Protein AF-A0A2D4F7I7-F1 (afdb_monomer)

pLDDT: mean 82.19, std 20.57, range [32.69, 98.62]

Sequence (307 aa):
LECVASWLQRTPAVYCLKLARALVDDYCSLGPGSVQTLQHIFSTSPRFCCQFITAVAMLYDLSSDDLIPSPDLLEMVVSWIFEDPRLILITFLNTPIVTSPPIGFLELTPLCGLICWCVKAPLAYKRRKPPPSNGALGGKMDLLDSFDRDCQLLYSKLHLSILQVLMLLQGHLTEKNLYGRLGLVTGEQMASLVEDVRLLSDKLNPLHAAKEIELALDRLAQIMQVAMASGVLLWTRENLRTVCSGLPHNNLLQLVISGPVQPSAHAALPPGFYPPIHTPPLGYPAHAAHPVQAFMPGIAFPYRPIR

Structure (mmCIF, N/CA/C/O backbone):
data_AF-A0A2D4F7I7-F1
#
_entry.id   AF-A0A2D4F7I7-F1
#
loop_
_atom_site.group_PDB
_atom_site.id
_atom_site.type_symbol
_atom_site.label_atom_id
_atom_site.label_alt_id
_atom_site.label_comp_id
_atom_site.label_asym_id
_atom_site.label_entity_id
_atom_site.label_seq_id
_atom_site.pdbx_PDB_ins_code
_atom_site.Cartn_x
_atom_site.Cartn_y
_atom_site.Cartn_z
_atom_site.occupancy
_atom_site.B_iso_or_equiv
_atom_site.auth_seq_id
_atom_site.auth_comp_id
_atom_site.auth_asym_id
_atom_site.auth_atom_id
_atom_site.pdbx_PDB_model_num
ATOM 1 N N . LEU A 1 1 ? 19.555 -3.728 -14.911 1.00 87.12 1 LEU A N 1
ATOM 2 C CA . LEU A 1 1 ? 18.425 -3.381 -14.017 1.00 87.12 1 LEU A CA 1
ATOM 3 C C . LEU A 1 1 ? 17.183 -2.948 -14.793 1.00 87.12 1 LEU A C 1
ATOM 5 O O . LEU A 1 1 ? 16.140 -3.538 -14.567 1.00 87.12 1 LEU A O 1
ATOM 9 N N . GLU A 1 2 ? 17.283 -2.053 -15.784 1.00 87.44 2 GLU A N 1
ATOM 10 C CA . GLU A 1 2 ? 16.130 -1.689 -16.640 1.00 87.44 2 GLU A CA 1
ATOM 11 C C . GLU A 1 2 ? 15.460 -2.894 -17.334 1.00 87.44 2 GLU A C 1
ATOM 13 O O . GLU A 1 2 ? 14.237 -3.013 -17.324 1.00 87.44 2 GLU A O 1
ATOM 18 N N . CYS A 1 3 ? 16.241 -3.853 -17.855 1.00 90.75 3 CYS A N 1
ATOM 19 C CA . CYS A 1 3 ? 15.682 -5.091 -18.419 1.00 90.75 3 CYS A CA 1
ATOM 20 C C . CYS A 1 3 ? 14.913 -5.917 -17.376 1.00 90.75 3 CYS A C 1
ATOM 22 O O . CYS A 1 3 ? 13.897 -6.520 -17.703 1.00 90.75 3 CYS A O 1
ATOM 24 N N . VAL A 1 4 ? 15.371 -5.919 -16.119 1.00 92.56 4 VAL A N 1
ATOM 25 C CA . VAL A 1 4 ? 14.698 -6.615 -15.011 1.00 92.56 4 VAL A CA 1
ATOM 26 C C . VAL A 1 4 ? 13.403 -5.893 -14.647 1.00 92.56 4 VAL A C 1
ATOM 28 O O . VAL A 1 4 ? 12.389 -6.547 -14.450 1.00 92.56 4 VAL A O 1
ATOM 31 N N . ALA A 1 5 ? 13.396 -4.557 -14.633 1.00 91.38 5 ALA A N 1
ATOM 32 C CA . ALA A 1 5 ? 12.179 -3.776 -14.420 1.00 91.38 5 ALA A CA 1
ATOM 33 C C . ALA A 1 5 ? 11.116 -4.075 -15.494 1.00 91.38 5 ALA A C 1
ATOM 35 O O . ALA A 1 5 ? 9.954 -4.310 -15.168 1.00 91.38 5 ALA A O 1
ATOM 36 N N . SER A 1 6 ? 11.517 -4.138 -16.768 1.00 89.75 6 SER A N 1
ATOM 37 C CA . SER A 1 6 ? 10.610 -4.518 -17.859 1.00 89.75 6 SER A CA 1
ATOM 38 C C . SER A 1 6 ? 10.156 -5.979 -17.758 1.00 89.75 6 SER A C 1
ATOM 40 O O . SER A 1 6 ? 8.989 -6.282 -18.010 1.00 89.75 6 SER A O 1
ATOM 42 N N . TRP A 1 7 ? 11.050 -6.882 -17.344 1.00 93.75 7 TRP A N 1
ATOM 43 C CA . TRP A 1 7 ? 10.708 -8.279 -17.087 1.0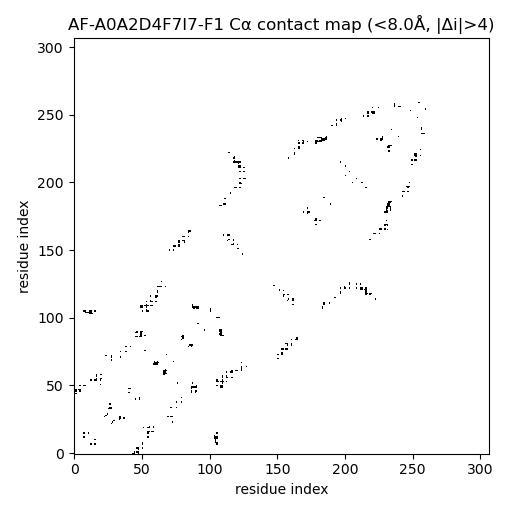0 93.75 7 TRP A CA 1
ATOM 44 C C . TRP A 1 7 ? 9.667 -8.406 -15.968 1.00 93.75 7 TRP A C 1
ATOM 46 O O . TRP A 1 7 ? 8.671 -9.093 -16.169 1.00 93.75 7 TRP A O 1
ATOM 56 N N . LEU A 1 8 ? 9.827 -7.688 -14.850 1.00 93.38 8 LEU A N 1
ATOM 57 C CA . LEU A 1 8 ? 8.881 -7.680 -13.724 1.00 93.38 8 LEU A CA 1
ATOM 58 C C . LEU A 1 8 ? 7.469 -7.244 -14.147 1.00 93.38 8 LEU A C 1
ATOM 60 O O . LEU A 1 8 ? 6.492 -7.866 -13.745 1.00 93.38 8 LEU A O 1
ATOM 64 N N . GLN A 1 9 ? 7.358 -6.233 -15.013 1.00 89.69 9 GLN A N 1
ATOM 65 C CA . GLN A 1 9 ? 6.066 -5.750 -15.526 1.00 89.69 9 GLN A CA 1
ATOM 66 C C . GLN A 1 9 ? 5.363 -6.750 -16.452 1.00 89.69 9 GLN A C 1
ATOM 68 O O . GLN A 1 9 ? 4.144 -6.721 -16.600 1.00 89.69 9 GLN A O 1
ATOM 73 N N . ARG A 1 10 ? 6.132 -7.612 -17.123 1.00 90.50 10 ARG A N 1
ATOM 74 C CA . ARG A 1 10 ? 5.639 -8.557 -18.137 1.00 90.50 10 ARG A CA 1
ATOM 75 C C . ARG A 1 10 ? 5.609 -9.998 -17.641 1.00 90.50 10 ARG A C 1
ATOM 77 O O . ARG A 1 10 ? 5.363 -10.904 -18.436 1.00 90.50 10 ARG A O 1
ATOM 84 N N . THR A 1 11 ? 5.857 -10.212 -16.354 1.00 93.81 11 THR A N 1
ATOM 85 C CA . THR A 1 11 ? 5.916 -11.535 -15.739 1.00 93.81 11 THR A CA 1
ATOM 86 C C . THR A 1 11 ? 4.798 -11.670 -14.706 1.00 93.81 11 THR A C 1
ATOM 88 O O . THR A 1 11 ? 4.537 -10.715 -13.972 1.00 93.81 11 THR A O 1
ATOM 91 N N . PRO A 1 12 ? 4.139 -12.840 -14.611 1.00 95.50 12 PRO A N 1
ATOM 92 C CA . PRO A 1 12 ? 3.165 -13.094 -13.559 1.00 95.50 12 PRO A CA 1
ATOM 93 C C . PRO A 1 12 ? 3.748 -12.830 -12.167 1.00 95.50 12 PRO A C 1
ATOM 95 O O . PRO A 1 12 ? 4.871 -13.247 -11.860 1.00 95.50 12 PRO A O 1
ATOM 98 N N . ALA A 1 13 ? 2.950 -12.195 -11.310 1.00 95.19 13 ALA A N 1
ATOM 99 C CA . ALA A 1 13 ? 3.342 -11.717 -9.991 1.00 95.19 13 ALA A CA 1
ATOM 100 C C . ALA A 1 13 ? 4.006 -12.814 -9.152 1.00 95.19 13 ALA A C 1
ATOM 102 O O . ALA A 1 13 ? 5.000 -12.549 -8.492 1.00 95.19 13 ALA A O 1
ATOM 103 N N . VAL A 1 14 ? 3.554 -14.070 -9.246 1.00 95.94 14 VAL A N 1
ATOM 104 C CA . VAL A 1 14 ? 4.143 -15.205 -8.511 1.00 95.94 14 VAL A CA 1
ATOM 105 C C . VAL A 1 14 ? 5.664 -15.335 -8.684 1.00 95.94 14 VAL A C 1
ATOM 107 O O . VAL A 1 14 ? 6.359 -15.680 -7.729 1.00 95.94 14 VAL A O 1
ATOM 110 N N . TYR A 1 15 ? 6.212 -15.044 -9.867 1.00 97.00 15 TYR A N 1
ATOM 111 C CA . TYR A 1 15 ? 7.660 -15.087 -10.093 1.00 97.00 15 TYR A CA 1
ATOM 112 C C . TYR A 1 15 ? 8.346 -13.815 -9.595 1.00 97.00 15 TYR A C 1
ATOM 114 O O . TYR A 1 15 ? 9.436 -13.890 -9.030 1.00 97.00 15 TYR A O 1
ATOM 122 N N . CYS A 1 16 ? 7.686 -12.666 -9.739 1.00 97.19 16 CYS A N 1
ATOM 123 C CA . CYS A 1 16 ? 8.155 -11.393 -9.202 1.00 97.19 16 CYS A CA 1
ATOM 124 C C . CYS A 1 16 ? 8.284 -11.443 -7.674 1.00 97.19 16 CYS A C 1
ATOM 126 O O . CYS A 1 16 ? 9.293 -11.006 -7.130 1.00 97.19 16 CYS A O 1
ATOM 128 N N . LEU A 1 17 ? 7.308 -12.049 -6.990 1.00 97.19 17 LEU A N 1
ATOM 129 C CA . LEU A 1 17 ? 7.309 -12.246 -5.541 1.00 97.19 17 LEU A CA 1
ATOM 130 C C . LEU A 1 17 ? 8.432 -13.187 -5.087 1.00 97.19 17 LEU A C 1
ATOM 132 O O . LEU A 1 17 ? 9.052 -12.936 -4.059 1.00 97.19 17 LEU A O 1
ATOM 136 N N . LYS A 1 18 ? 8.738 -14.240 -5.859 1.00 97.00 18 LYS A N 1
ATOM 137 C CA . LYS A 1 18 ? 9.880 -15.129 -5.573 1.00 97.00 18 LYS A CA 1
ATOM 138 C C . LYS A 1 18 ? 11.212 -14.391 -5.671 1.00 97.00 18 LYS A C 1
ATOM 140 O O . LYS A 1 18 ? 12.049 -14.550 -4.790 1.00 97.00 18 LYS A O 1
ATOM 145 N N . LEU A 1 19 ? 11.392 -13.577 -6.714 1.00 96.12 19 LEU A N 1
ATOM 146 C CA . LEU A 1 19 ? 12.587 -12.743 -6.861 1.00 96.12 19 LEU A CA 1
ATOM 147 C C . LEU A 1 19 ? 12.683 -11.712 -5.731 1.00 96.12 19 LEU A C 1
ATOM 149 O O . LEU A 1 19 ? 13.740 -11.567 -5.129 1.00 96.12 19 LEU A O 1
ATOM 153 N N . ALA A 1 20 ? 11.582 -11.022 -5.424 1.00 96.38 20 ALA A N 1
ATOM 154 C CA . ALA A 1 20 ? 11.546 -10.038 -4.350 1.00 96.38 20 ALA A CA 1
ATOM 155 C C . ALA A 1 20 ? 11.892 -10.669 -2.996 1.00 96.38 20 ALA A C 1
ATOM 157 O O . ALA A 1 20 ? 12.725 -10.124 -2.281 1.00 96.38 20 ALA A O 1
ATOM 158 N N . ARG A 1 21 ? 11.328 -11.845 -2.686 1.00 95.81 21 ARG A N 1
ATOM 159 C CA . ARG A 1 21 ? 11.657 -12.600 -1.472 1.00 95.81 21 ARG A CA 1
ATOM 160 C C . ARG A 1 21 ? 13.143 -12.940 -1.403 1.00 95.81 21 ARG A C 1
ATOM 162 O O . ARG A 1 21 ? 13.765 -12.611 -0.409 1.00 95.81 21 ARG A O 1
ATOM 169 N N . ALA A 1 22 ? 13.713 -13.507 -2.468 1.00 94.69 22 ALA A N 1
ATOM 170 C CA . ALA A 1 22 ? 15.137 -13.843 -2.500 1.00 94.69 22 ALA A CA 1
ATOM 171 C C . ALA A 1 22 ? 16.028 -12.613 -2.252 1.00 94.69 22 ALA A C 1
ATOM 173 O O . ALA A 1 22 ? 16.961 -12.680 -1.465 1.00 94.69 22 ALA A O 1
ATOM 174 N N . LEU A 1 23 ? 15.701 -11.463 -2.852 1.00 93.44 23 LEU A N 1
ATOM 175 C CA . LEU A 1 23 ? 16.443 -10.221 -2.618 1.00 93.44 23 LEU A CA 1
ATOM 176 C C . LEU A 1 23 ? 16.295 -9.703 -1.180 1.00 93.44 23 LEU A C 1
ATOM 178 O O . LEU A 1 23 ? 17.259 -9.201 -0.614 1.00 93.44 23 LEU A O 1
ATOM 182 N N . VAL A 1 24 ? 15.107 -9.801 -0.581 1.00 93.56 24 VAL A N 1
ATOM 183 C CA . VAL A 1 24 ? 14.902 -9.397 0.820 1.00 93.56 24 VAL A CA 1
ATOM 184 C C . VAL A 1 24 ? 15.636 -10.342 1.773 1.00 93.56 24 VAL A C 1
ATOM 186 O O . VAL A 1 24 ? 16.267 -9.883 2.724 1.00 93.56 24 VAL A O 1
ATOM 189 N N . ASP A 1 25 ? 15.613 -11.644 1.509 1.00 91.00 25 ASP A N 1
ATOM 190 C CA . ASP A 1 25 ? 16.361 -12.625 2.293 1.00 91.00 25 ASP A CA 1
ATOM 191 C C . ASP A 1 25 ? 17.871 -12.328 2.195 1.00 91.00 25 ASP A C 1
ATOM 193 O O . ASP A 1 25 ? 18.540 -12.166 3.218 1.00 91.00 25 ASP A O 1
ATOM 197 N N . ASP A 1 26 ? 18.386 -12.121 0.980 1.00 88.88 26 ASP A N 1
ATOM 198 C CA . ASP A 1 26 ? 19.818 -11.931 0.730 1.00 88.88 26 ASP A CA 1
ATOM 199 C C . ASP A 1 26 ? 20.371 -10.583 1.214 1.00 88.88 26 ASP A C 1
ATOM 201 O O . ASP A 1 26 ? 21.532 -10.500 1.614 1.00 88.88 26 ASP A O 1
ATOM 205 N N . TYR A 1 27 ? 19.570 -9.516 1.167 1.00 88.06 27 TYR A N 1
ATOM 206 C CA . TYR A 1 27 ? 20.061 -8.156 1.417 1.00 88.06 27 TYR A CA 1
ATOM 207 C C . TYR A 1 27 ? 19.417 -7.447 2.602 1.00 88.06 27 TYR A C 1
ATOM 209 O O . TYR A 1 27 ? 19.957 -6.443 3.049 1.00 88.06 27 TYR A O 1
ATOM 217 N N . CYS A 1 28 ? 18.280 -7.918 3.108 1.00 84.62 28 CYS A N 1
ATOM 218 C CA . CYS A 1 28 ? 17.648 -7.358 4.305 1.00 84.62 28 CYS A CA 1
ATOM 219 C C . CYS A 1 28 ? 17.690 -8.324 5.494 1.00 84.62 28 CYS A C 1
ATOM 221 O O . CYS A 1 28 ? 17.364 -7.905 6.599 1.00 84.62 28 CYS A O 1
ATOM 223 N N . SER A 1 29 ? 18.067 -9.594 5.290 1.00 78.44 29 SER A N 1
ATOM 224 C CA . SER A 1 29 ? 18.120 -10.598 6.365 1.00 78.44 29 SER A CA 1
ATOM 225 C C . SER A 1 29 ? 19.528 -11.162 6.606 1.00 78.44 29 SER A C 1
ATOM 227 O O . SER A 1 29 ? 19.841 -11.558 7.731 1.00 78.44 29 SER A O 1
ATOM 229 N N . LEU A 1 30 ? 20.408 -11.178 5.594 1.00 71.12 30 LEU A N 1
ATOM 230 C CA . LEU A 1 30 ? 21.797 -11.636 5.733 1.00 71.12 30 LEU A CA 1
ATOM 231 C C . LEU A 1 30 ? 22.751 -10.484 6.095 1.00 71.12 30 LEU A C 1
ATOM 233 O O . LEU A 1 30 ? 23.147 -9.709 5.231 1.00 71.12 30 LEU A O 1
ATOM 237 N N . GLY A 1 31 ? 23.187 -10.445 7.359 1.00 63.25 31 GLY A N 1
ATOM 238 C CA . GLY A 1 31 ? 24.369 -9.718 7.851 1.00 63.25 31 GLY A CA 1
ATOM 239 C C . GLY A 1 31 ? 24.344 -8.174 7.773 1.00 63.25 31 GLY A C 1
ATOM 240 O O . GLY A 1 31 ? 23.743 -7.586 6.879 1.00 63.25 31 GLY A O 1
ATOM 241 N N . PRO A 1 32 ? 25.032 -7.468 8.690 1.00 64.44 32 PRO A N 1
ATOM 242 C CA . PRO A 1 32 ? 25.089 -6.006 8.664 1.00 64.44 32 PRO A CA 1
ATOM 243 C C . PRO A 1 32 ? 25.812 -5.491 7.405 1.00 64.44 32 PRO A C 1
ATOM 245 O O . PRO A 1 32 ? 26.931 -5.906 7.110 1.00 64.44 32 PRO A O 1
ATOM 248 N N . GLY A 1 33 ? 25.181 -4.556 6.684 1.00 67.56 33 GLY A N 1
ATOM 249 C CA . GLY A 1 33 ? 25.759 -3.842 5.533 1.00 67.56 33 GLY A CA 1
ATOM 250 C C . GLY A 1 33 ? 25.280 -4.299 4.149 1.00 67.56 33 GLY A C 1
ATOM 251 O O . GLY A 1 33 ? 25.492 -3.584 3.173 1.00 67.56 33 GLY A O 1
ATOM 252 N N . SER A 1 34 ? 24.577 -5.428 4.037 1.00 77.44 34 SER A N 1
ATOM 253 C CA . SER A 1 34 ? 24.052 -5.920 2.752 1.00 77.44 34 SER A CA 1
ATOM 254 C C . SER A 1 34 ? 22.972 -4.996 2.164 1.00 77.44 34 SER A C 1
ATOM 256 O O . SER A 1 34 ? 22.997 -4.713 0.963 1.00 77.44 34 SER A O 1
ATOM 258 N N . VAL A 1 35 ? 22.128 -4.401 3.015 1.00 82.31 35 VAL A N 1
ATOM 259 C CA . VAL A 1 35 ? 21.078 -3.426 2.645 1.00 82.31 35 VAL A CA 1
ATOM 260 C C . VAL A 1 35 ? 21.633 -2.249 1.837 1.00 82.31 35 VAL A C 1
ATOM 262 O O . VAL A 1 35 ? 20.977 -1.768 0.914 1.00 82.31 35 VAL A O 1
ATOM 265 N N . GLN A 1 36 ? 22.864 -1.812 2.125 1.00 83.12 36 GLN A N 1
ATOM 266 C CA . GLN A 1 36 ? 23.512 -0.689 1.432 1.00 83.12 36 GLN A CA 1
ATOM 267 C C . GLN A 1 36 ? 23.641 -0.962 -0.072 1.00 83.12 36 GLN A C 1
ATOM 269 O O . GLN A 1 36 ? 23.466 -0.062 -0.893 1.00 83.12 36 GLN A O 1
ATOM 274 N N . THR A 1 37 ? 23.859 -2.226 -0.454 1.00 82.19 37 THR A N 1
ATOM 275 C CA . THR A 1 37 ? 23.916 -2.632 -1.865 1.00 82.19 37 THR A CA 1
ATOM 276 C C . THR A 1 37 ? 22.583 -2.387 -2.565 1.00 82.19 37 THR A C 1
ATOM 278 O O . THR A 1 37 ? 22.574 -1.844 -3.670 1.00 82.19 37 THR A O 1
ATOM 281 N N . LEU A 1 38 ? 21.457 -2.733 -1.925 1.00 80.75 38 LEU A N 1
ATOM 282 C CA . LEU A 1 38 ? 20.141 -2.416 -2.477 1.00 80.75 38 LEU A CA 1
ATOM 283 C C . LEU A 1 38 ? 19.903 -0.908 -2.490 1.00 80.75 38 LEU A C 1
ATOM 285 O O . LEU A 1 38 ? 19.427 -0.398 -3.499 1.00 80.75 38 LEU A O 1
ATOM 289 N N . GLN A 1 39 ? 20.275 -0.178 -1.435 1.00 82.25 39 GLN A N 1
ATOM 290 C CA . GLN A 1 39 ? 20.075 1.274 -1.361 1.00 82.25 39 GLN A CA 1
ATOM 291 C C . GLN A 1 39 ? 20.715 2.022 -2.541 1.00 82.25 39 GLN A C 1
ATOM 293 O O . GLN A 1 39 ? 20.093 2.930 -3.093 1.00 82.25 39 GLN A O 1
ATOM 298 N N . HIS A 1 40 ? 21.894 1.593 -3.004 1.00 84.25 40 HIS A N 1
ATOM 299 C CA . HIS A 1 40 ? 22.547 2.161 -4.191 1.00 84.25 40 HIS A CA 1
ATOM 300 C C . HIS A 1 40 ? 21.801 1.904 -5.514 1.00 84.25 40 HIS A C 1
ATOM 302 O O . HIS A 1 40 ? 22.053 2.588 -6.509 1.00 84.25 40 HIS A O 1
ATOM 308 N N . ILE A 1 41 ? 20.862 0.954 -5.561 1.00 85.12 41 ILE A N 1
ATOM 309 C CA . ILE A 1 41 ? 20.081 0.681 -6.774 1.00 85.12 41 ILE A CA 1
ATOM 310 C C . ILE A 1 41 ? 19.159 1.852 -7.115 1.00 85.12 41 ILE A C 1
ATOM 312 O O . ILE A 1 41 ? 18.931 2.100 -8.301 1.00 85.12 41 ILE A O 1
ATOM 316 N N . PHE A 1 42 ? 18.690 2.609 -6.120 1.00 83.81 42 PHE A N 1
ATOM 317 C CA . PHE A 1 42 ? 17.809 3.758 -6.335 1.00 83.81 42 PHE A CA 1
ATOM 318 C C . PHE A 1 42 ? 18.390 4.769 -7.332 1.00 83.81 42 PHE A C 1
ATOM 320 O O . PHE A 1 42 ? 17.703 5.160 -8.275 1.00 83.81 42 PHE A O 1
ATOM 327 N N . SER A 1 43 ? 19.677 5.106 -7.207 1.00 82.94 43 SER A N 1
ATOM 328 C CA . SER A 1 43 ? 20.354 6.022 -8.136 1.00 82.94 43 SER A CA 1
ATOM 329 C C . SER A 1 43 ? 20.648 5.399 -9.506 1.00 82.94 43 SER A C 1
ATOM 331 O O . SER A 1 43 ? 20.862 6.121 -10.478 1.00 82.94 43 SER A O 1
ATOM 333 N N . THR A 1 44 ? 20.641 4.067 -9.606 1.00 88.75 44 THR A N 1
ATOM 334 C CA . THR A 1 44 ? 20.990 3.335 -10.833 1.00 88.75 44 THR A CA 1
ATOM 335 C C . THR A 1 44 ? 19.763 2.995 -11.684 1.00 88.75 44 THR A C 1
ATOM 337 O O . THR A 1 44 ? 19.830 3.043 -12.911 1.00 88.75 44 THR A O 1
ATOM 340 N N . SER A 1 45 ? 18.642 2.608 -11.065 1.00 92.56 45 SER A N 1
ATOM 341 C CA . SER A 1 45 ? 17.415 2.213 -11.772 1.00 92.56 45 SER A CA 1
ATOM 342 C C . SER A 1 45 ? 16.155 2.456 -10.923 1.00 92.56 45 SER A C 1
ATOM 344 O O . SER A 1 45 ? 15.624 1.532 -10.296 1.00 92.56 45 SER A O 1
ATOM 346 N N . PRO A 1 46 ? 15.593 3.679 -10.965 1.00 93.38 46 PRO A N 1
ATOM 347 C CA . PRO A 1 46 ? 14.336 4.007 -10.289 1.00 93.38 46 PRO A CA 1
ATOM 348 C C . PRO A 1 46 ? 13.151 3.143 -10.750 1.00 93.38 46 PRO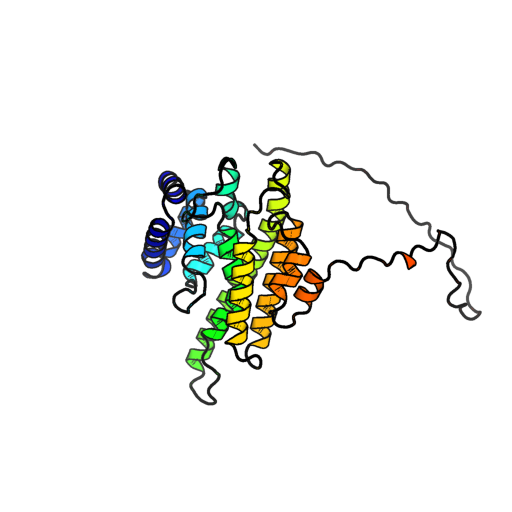 A C 1
ATOM 350 O O . PRO A 1 46 ? 12.255 2.827 -9.967 1.00 93.38 46 PRO A O 1
ATOM 353 N N . ARG A 1 47 ? 13.139 2.703 -12.019 1.00 93.38 47 ARG A N 1
ATOM 354 C CA . ARG A 1 47 ? 12.091 1.802 -12.530 1.00 93.38 47 ARG A CA 1
ATOM 355 C C . ARG A 1 47 ? 12.131 0.435 -11.860 1.00 93.38 47 ARG A C 1
ATOM 357 O O . ARG A 1 47 ? 11.073 -0.091 -11.518 1.00 93.38 47 ARG A O 1
ATOM 364 N N . PHE A 1 48 ? 13.325 -0.123 -11.650 1.00 94.94 48 PHE A N 1
ATOM 365 C CA . PHE A 1 48 ? 13.470 -1.363 -10.897 1.00 94.94 48 PHE A CA 1
ATOM 366 C C . PHE A 1 48 ? 12.999 -1.176 -9.455 1.00 94.94 48 PHE A C 1
ATOM 368 O O . PHE A 1 48 ? 12.188 -1.973 -8.999 1.00 94.94 48 PHE A O 1
ATOM 375 N N . CYS A 1 49 ? 13.416 -0.102 -8.776 1.00 95.75 49 CYS A N 1
ATOM 376 C CA . CYS A 1 49 ? 12.966 0.194 -7.413 1.00 95.75 49 CYS A CA 1
ATOM 377 C C . CYS A 1 49 ? 11.436 0.285 -7.320 1.00 95.75 49 CYS A C 1
ATOM 379 O O . CYS A 1 49 ? 10.847 -0.353 -6.458 1.00 95.75 49 CYS A O 1
ATOM 381 N N . CYS A 1 50 ? 10.766 0.980 -8.242 1.00 96.44 50 CYS A N 1
ATOM 382 C CA . CYS A 1 50 ? 9.300 1.038 -8.286 1.00 96.44 50 CYS A CA 1
ATOM 383 C C . CYS A 1 50 ? 8.649 -0.358 -8.379 1.00 96.44 50 CYS A C 1
ATOM 385 O O . CYS A 1 50 ? 7.727 -0.674 -7.623 1.00 96.44 50 CYS A O 1
ATOM 387 N N . GLN A 1 51 ? 9.151 -1.217 -9.272 1.00 95.88 51 GLN A N 1
ATOM 388 C CA . GLN A 1 51 ? 8.650 -2.587 -9.440 1.00 95.88 51 GLN A CA 1
ATOM 389 C C . GLN A 1 51 ? 8.969 -3.480 -8.240 1.00 95.88 51 GLN A C 1
ATOM 391 O O . GLN A 1 51 ? 8.126 -4.263 -7.807 1.00 95.88 51 GLN A O 1
ATOM 396 N N . PHE A 1 52 ? 10.160 -3.327 -7.668 1.00 96.88 52 PHE A N 1
ATOM 397 C CA . PHE A 1 52 ? 10.572 -4.034 -6.467 1.00 96.88 52 PHE A CA 1
ATOM 398 C C . PHE A 1 52 ? 9.683 -3.663 -5.279 1.00 96.88 52 PHE A C 1
ATOM 400 O O . PHE A 1 52 ? 9.139 -4.567 -4.654 1.00 96.88 52 PHE A O 1
ATOM 407 N N . ILE A 1 53 ? 9.441 -2.366 -5.030 1.00 97.94 53 ILE A N 1
ATOM 408 C CA . ILE A 1 53 ? 8.504 -1.898 -3.993 1.00 97.94 53 ILE A CA 1
ATOM 409 C C . ILE A 1 53 ? 7.109 -2.487 -4.236 1.00 97.94 53 ILE A C 1
ATOM 411 O O . ILE A 1 53 ? 6.462 -2.934 -3.296 1.00 97.94 53 ILE A O 1
ATOM 415 N N . THR A 1 54 ? 6.655 -2.543 -5.492 1.00 97.31 54 THR A N 1
ATOM 416 C CA . THR A 1 54 ? 5.344 -3.128 -5.833 1.00 97.31 54 THR A CA 1
ATOM 417 C C . THR A 1 54 ? 5.285 -4.606 -5.454 1.00 97.31 54 THR A C 1
ATOM 419 O O . THR A 1 54 ? 4.323 -5.044 -4.825 1.00 97.31 54 THR A O 1
ATOM 422 N N . ALA A 1 55 ? 6.336 -5.366 -5.767 1.00 97.75 55 ALA A N 1
ATOM 423 C CA . ALA A 1 55 ? 6.432 -6.773 -5.406 1.00 97.75 55 ALA A CA 1
ATOM 424 C C . ALA A 1 55 ? 6.542 -6.984 -3.885 1.00 97.75 55 ALA A C 1
ATOM 426 O O . ALA A 1 55 ? 5.828 -7.827 -3.350 1.00 97.75 55 ALA A O 1
ATOM 427 N N . VAL A 1 56 ? 7.376 -6.224 -3.163 1.00 97.62 56 VAL A N 1
ATOM 428 C CA . VAL A 1 56 ? 7.511 -6.403 -1.704 1.00 97.62 56 VAL A CA 1
ATOM 429 C C . VAL A 1 56 ? 6.267 -5.950 -0.943 1.00 97.62 56 VAL A C 1
ATOM 431 O O . VAL A 1 56 ? 5.879 -6.612 0.013 1.00 97.62 56 VAL A O 1
ATOM 434 N N . ALA A 1 57 ? 5.589 -4.889 -1.382 1.00 97.81 57 ALA A N 1
ATOM 435 C CA . ALA A 1 57 ? 4.356 -4.435 -0.746 1.00 97.81 57 ALA A CA 1
ATOM 436 C C . ALA A 1 57 ? 3.188 -5.410 -0.978 1.00 97.81 57 ALA A C 1
ATOM 438 O O . ALA A 1 57 ? 2.300 -5.511 -0.138 1.00 97.81 57 ALA A O 1
ATOM 439 N N . MET A 1 58 ? 3.212 -6.157 -2.088 1.00 96.31 58 MET A N 1
ATOM 440 C CA . MET A 1 58 ? 2.304 -7.282 -2.329 1.00 96.31 58 MET A CA 1
ATOM 441 C C . MET A 1 58 ? 2.701 -8.535 -1.529 1.00 96.31 58 MET A C 1
ATOM 443 O O . MET A 1 58 ? 1.832 -9.300 -1.125 1.00 96.31 58 MET A O 1
ATOM 447 N N . LEU A 1 59 ? 4.000 -8.762 -1.312 1.00 97.06 59 LEU A N 1
ATOM 448 C CA . LEU A 1 59 ? 4.519 -9.924 -0.588 1.00 97.06 59 LEU A CA 1
ATOM 449 C C . LEU A 1 59 ? 4.261 -9.850 0.921 1.00 97.06 59 LEU A C 1
ATOM 451 O O . LEU A 1 59 ? 3.885 -10.853 1.520 1.00 97.06 59 LEU A O 1
ATOM 455 N N . TYR A 1 60 ? 4.509 -8.688 1.525 1.00 97.06 60 TYR A N 1
ATOM 456 C CA . TYR A 1 60 ? 4.419 -8.458 2.967 1.00 97.06 60 TYR A CA 1
ATOM 457 C C . TYR A 1 60 ? 3.151 -7.667 3.286 1.00 97.06 60 TYR A C 1
ATOM 459 O O . TYR A 1 60 ? 3.195 -6.463 3.494 1.00 97.06 60 TYR A O 1
ATOM 467 N N . ASP A 1 61 ? 1.998 -8.323 3.280 1.00 95.38 61 ASP A N 1
ATOM 468 C CA . ASP A 1 61 ? 0.683 -7.678 3.408 1.00 95.38 61 ASP A CA 1
ATOM 469 C C . ASP A 1 61 ? 0.206 -7.487 4.863 1.00 95.38 61 ASP A C 1
ATOM 471 O O . ASP A 1 61 ? -0.929 -7.058 5.099 1.00 95.38 61 ASP A O 1
ATOM 475 N N . LEU A 1 62 ? 1.051 -7.822 5.847 1.00 96.00 62 LEU A N 1
ATOM 476 C CA . LEU A 1 62 ? 0.758 -7.799 7.283 1.00 96.00 62 LEU A CA 1
ATOM 477 C C . LEU A 1 62 ? -0.409 -8.715 7.719 1.00 96.00 62 LEU A C 1
ATOM 479 O O . LEU A 1 62 ? -0.937 -8.571 8.830 1.00 96.00 62 LEU A O 1
ATOM 483 N N . SER A 1 63 ? -0.834 -9.671 6.885 1.00 92.38 63 SER A N 1
ATOM 484 C CA . SER A 1 63 ? -1.919 -10.608 7.222 1.00 92.38 63 SER A CA 1
ATOM 485 C C . SER A 1 63 ? -1.538 -11.568 8.355 1.00 92.38 63 SER A C 1
ATOM 487 O O . SER A 1 63 ? -2.375 -11.845 9.218 1.00 92.38 63 SER A O 1
ATOM 489 N N . SER A 1 64 ? -0.270 -11.974 8.438 1.00 92.69 64 SER A N 1
ATOM 490 C CA . SER A 1 64 ? 0.327 -12.749 9.536 1.00 92.69 64 SER A CA 1
ATOM 491 C C . SER A 1 64 ? 1.631 -12.105 10.024 1.00 92.69 64 SER A C 1
ATOM 493 O O . SER A 1 64 ? 2.108 -11.136 9.436 1.00 92.69 64 SER A O 1
ATOM 495 N N . ASP A 1 65 ? 2.189 -12.604 11.128 1.00 90.38 65 ASP A N 1
ATOM 496 C CA . ASP A 1 65 ? 3.392 -12.020 11.735 1.00 90.38 65 ASP A CA 1
ATOM 497 C C . ASP A 1 65 ? 4.653 -12.249 10.883 1.00 90.38 65 ASP A C 1
ATOM 499 O O . ASP A 1 65 ? 5.529 -11.389 10.857 1.00 90.38 65 ASP A O 1
ATOM 503 N N . ASP A 1 66 ? 4.698 -13.340 10.109 1.00 91.44 66 ASP A N 1
ATOM 504 C CA . ASP A 1 66 ? 5.771 -13.636 9.144 1.00 91.44 66 ASP A CA 1
ATOM 505 C C . ASP A 1 66 ? 5.714 -12.742 7.892 1.00 91.44 66 ASP A C 1
ATOM 507 O O . ASP A 1 66 ? 6.664 -12.673 7.114 1.00 91.44 66 ASP A O 1
ATOM 511 N N . LEU A 1 67 ? 4.579 -12.070 7.679 1.00 95.12 67 LEU A N 1
ATOM 512 C CA . LEU A 1 67 ? 4.329 -11.180 6.545 1.00 95.12 67 LEU A CA 1
ATOM 513 C C . LEU A 1 67 ? 4.413 -9.700 6.941 1.00 95.12 67 LEU A C 1
ATOM 515 O O . LEU A 1 67 ? 4.000 -8.830 6.174 1.00 95.12 67 LEU A O 1
ATOM 519 N N . ILE A 1 68 ? 4.953 -9.402 8.125 1.00 94.38 68 ILE A N 1
ATOM 520 C CA . ILE A 1 68 ? 5.328 -8.042 8.518 1.00 94.38 68 ILE A CA 1
ATOM 521 C C . ILE A 1 68 ? 6.702 -7.726 7.894 1.00 94.38 68 ILE A C 1
ATOM 523 O O . ILE A 1 68 ? 7.634 -8.510 8.086 1.00 94.38 68 ILE A O 1
ATOM 527 N N . PRO A 1 69 ? 6.862 -6.600 7.167 1.00 94.31 69 PRO A N 1
ATOM 528 C CA . PRO A 1 69 ? 8.157 -6.198 6.618 1.00 94.31 69 PRO A CA 1
ATOM 529 C C . PRO A 1 69 ? 9.233 -6.112 7.707 1.00 94.31 69 PRO A C 1
ATOM 531 O O . PRO A 1 69 ? 8.973 -5.589 8.795 1.00 94.31 69 PRO A O 1
ATOM 534 N N . SER A 1 70 ? 10.450 -6.582 7.416 1.00 91.81 70 SER A N 1
ATOM 535 C CA . SER A 1 70 ? 11.574 -6.386 8.337 1.00 91.81 70 SER A CA 1
ATOM 536 C C . SER A 1 70 ? 11.890 -4.888 8.494 1.00 91.81 70 SER A C 1
ATOM 538 O O . SER A 1 70 ? 11.634 -4.112 7.567 1.00 91.81 70 SER A O 1
ATOM 540 N N . PRO A 1 71 ? 12.453 -4.454 9.638 1.00 91.00 71 PRO A N 1
ATOM 541 C CA . PRO A 1 71 ? 12.809 -3.050 9.849 1.00 91.00 71 PRO A CA 1
ATOM 542 C C . PRO A 1 71 ? 13.730 -2.493 8.758 1.00 91.00 71 PRO A C 1
ATOM 544 O O . PRO A 1 71 ? 13.469 -1.409 8.250 1.00 91.00 71 PRO A O 1
ATOM 547 N N . ASP A 1 72 ? 14.727 -3.271 8.326 1.00 91.44 72 ASP A N 1
ATOM 548 C CA . ASP A 1 72 ? 15.663 -2.886 7.264 1.00 91.44 72 ASP A CA 1
ATOM 549 C C . ASP A 1 72 ? 14.966 -2.680 5.909 1.00 91.44 72 ASP A C 1
ATOM 551 O O . ASP A 1 72 ? 15.239 -1.714 5.190 1.00 91.44 72 ASP A O 1
ATOM 555 N N . LEU A 1 73 ? 14.021 -3.566 5.562 1.00 94.62 73 LEU A N 1
ATOM 556 C CA . LEU A 1 73 ? 13.210 -3.424 4.353 1.00 94.62 73 LEU A CA 1
ATOM 557 C C . LEU A 1 73 ? 12.329 -2.173 4.435 1.00 94.62 73 LEU A C 1
ATOM 559 O O . LEU A 1 73 ? 12.251 -1.409 3.471 1.00 94.62 73 LEU A O 1
ATOM 563 N N . LEU A 1 74 ? 11.667 -1.963 5.576 1.00 96.00 74 LEU A N 1
ATOM 564 C CA . LEU A 1 74 ? 10.809 -0.804 5.794 1.00 96.00 74 LEU A CA 1
ATOM 565 C C . LEU A 1 74 ? 11.613 0.497 5.705 1.00 96.00 74 LEU A C 1
ATOM 567 O O . LEU A 1 74 ? 11.200 1.410 4.995 1.00 96.00 74 LEU A O 1
ATOM 571 N N . GLU A 1 75 ? 12.759 0.578 6.378 1.00 94.44 75 GLU A N 1
ATOM 572 C CA . GLU A 1 75 ? 13.626 1.756 6.360 1.00 94.44 75 GLU A CA 1
ATOM 573 C C . GLU A 1 75 ? 14.097 2.081 4.941 1.00 94.44 75 GLU A C 1
ATOM 575 O O . GLU A 1 75 ? 13.986 3.231 4.516 1.00 94.44 75 GLU A O 1
ATOM 580 N N . MET A 1 76 ? 14.539 1.076 4.179 1.00 94.25 76 MET A N 1
ATOM 581 C CA . MET A 1 76 ? 14.959 1.246 2.787 1.00 94.25 76 MET A CA 1
ATOM 582 C C . MET A 1 76 ? 13.818 1.735 1.883 1.00 94.25 76 MET A C 1
ATOM 584 O O . MET A 1 76 ? 13.999 2.656 1.089 1.00 94.25 76 MET A O 1
ATOM 588 N N . VAL A 1 77 ? 12.629 1.137 1.986 1.00 96.69 77 VAL A N 1
ATOM 589 C CA . VAL A 1 77 ? 11.475 1.566 1.180 1.00 96.69 77 VAL A CA 1
ATOM 590 C C . VAL A 1 77 ? 11.074 2.997 1.545 1.00 96.69 77 VAL A C 1
ATOM 592 O O . VAL A 1 77 ? 10.826 3.819 0.661 1.00 96.69 77 VAL A O 1
ATOM 595 N N . VAL A 1 78 ? 11.042 3.320 2.840 1.00 96.94 78 VAL A N 1
ATOM 596 C CA . VAL A 1 78 ? 10.692 4.658 3.326 1.00 96.94 78 VAL A CA 1
ATOM 597 C C . VAL A 1 78 ? 11.743 5.693 2.935 1.00 96.94 78 VAL A C 1
ATOM 599 O O . VAL A 1 78 ? 11.360 6.810 2.584 1.00 96.94 78 VAL A O 1
ATOM 602 N N . SER A 1 79 ? 13.038 5.363 2.960 1.00 94.69 79 SER A N 1
ATOM 603 C CA . SER A 1 79 ? 14.093 6.289 2.537 1.00 94.69 79 SER A CA 1
ATOM 604 C C . SER A 1 79 ? 13.967 6.625 1.053 1.00 94.69 79 SER A C 1
ATOM 606 O O . SER A 1 79 ? 13.884 7.806 0.721 1.00 94.69 79 SER A O 1
ATOM 608 N N . TRP A 1 80 ? 13.802 5.627 0.180 1.00 95.56 80 TRP A N 1
ATOM 609 C CA . TRP A 1 80 ? 13.624 5.850 -1.260 1.00 95.56 80 TRP A CA 1
ATOM 610 C C . TRP A 1 80 ? 12.394 6.699 -1.596 1.00 95.56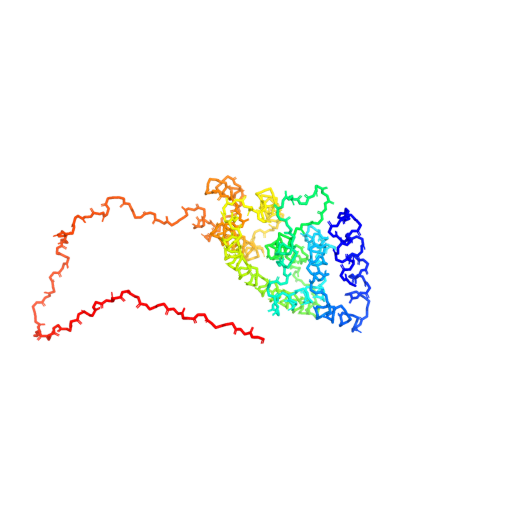 80 TRP A C 1
ATOM 612 O O . TRP A 1 80 ? 12.472 7.615 -2.413 1.00 95.56 80 TRP A O 1
ATOM 622 N N . ILE A 1 81 ? 11.248 6.403 -0.974 1.00 96.38 81 ILE A N 1
ATOM 623 C CA . ILE A 1 81 ? 10.001 7.143 -1.227 1.00 96.38 81 ILE A CA 1
ATOM 624 C C . ILE A 1 81 ? 10.105 8.574 -0.701 1.00 96.38 81 ILE A C 1
ATOM 626 O O . ILE A 1 81 ? 9.580 9.499 -1.316 1.00 96.38 81 ILE A O 1
ATOM 630 N N . PHE A 1 82 ? 10.756 8.763 0.444 1.00 93.44 82 PHE A N 1
ATOM 631 C CA . PHE A 1 82 ? 10.928 10.088 1.016 1.00 93.44 82 PHE A CA 1
ATOM 632 C C . PHE A 1 82 ? 11.911 10.948 0.213 1.00 93.44 82 PHE A C 1
ATOM 634 O O . PHE A 1 82 ? 11.702 12.154 0.113 1.00 93.44 82 PHE A O 1
ATOM 641 N N . GLU A 1 83 ? 12.955 10.344 -0.360 1.00 92.75 83 GLU A N 1
ATOM 642 C CA . GLU A 1 83 ? 13.913 11.027 -1.237 1.00 92.75 83 GLU A CA 1
ATOM 643 C C . GLU A 1 83 ? 13.276 11.487 -2.557 1.00 92.75 83 GLU A C 1
ATOM 645 O O . GLU A 1 83 ? 13.440 12.648 -2.936 1.00 92.75 83 GLU A O 1
ATOM 650 N N . ASP A 1 84 ? 12.518 10.623 -3.243 1.00 93.50 84 ASP A N 1
ATOM 651 C CA . ASP A 1 84 ? 11.710 11.022 -4.405 1.00 93.50 84 ASP A CA 1
ATOM 652 C C . ASP A 1 84 ? 10.330 10.340 -4.398 1.00 93.50 84 ASP A C 1
ATOM 654 O O . ASP A 1 84 ? 10.188 9.209 -4.876 1.00 93.50 84 ASP A O 1
ATOM 658 N N . PRO A 1 85 ? 9.265 11.040 -3.961 1.00 93.25 85 PRO A N 1
ATOM 659 C CA . PRO A 1 85 ? 7.907 10.496 -3.966 1.00 93.25 85 PRO A CA 1
ATOM 660 C C . PRO A 1 85 ? 7.405 10.083 -5.360 1.00 93.25 85 PRO A C 1
ATOM 662 O O . PRO A 1 85 ? 6.522 9.229 -5.480 1.00 93.25 85 PRO A O 1
ATOM 665 N N . ARG A 1 86 ? 7.971 10.632 -6.447 1.00 92.94 86 ARG A N 1
ATOM 666 C CA . ARG A 1 86 ? 7.607 10.244 -7.825 1.00 92.94 86 ARG A CA 1
ATOM 667 C C . ARG A 1 86 ? 8.118 8.859 -8.194 1.00 92.94 86 ARG A C 1
ATOM 669 O O . ARG A 1 86 ? 7.637 8.294 -9.179 1.00 92.94 86 ARG A O 1
ATOM 676 N N . LEU A 1 87 ? 9.040 8.290 -7.414 1.00 95.31 87 LEU A N 1
ATOM 677 C CA . LEU A 1 87 ? 9.547 6.935 -7.606 1.00 95.31 87 LEU A CA 1
ATOM 678 C C . LEU A 1 87 ? 8.405 5.930 -7.756 1.00 95.31 87 LEU A C 1
ATOM 680 O O . LEU A 1 87 ? 8.405 5.118 -8.681 1.00 95.31 87 LEU A O 1
ATOM 684 N N . ILE A 1 88 ? 7.393 6.015 -6.892 1.00 96.19 88 ILE A N 1
ATOM 685 C CA . ILE A 1 88 ? 6.274 5.069 -6.905 1.00 96.19 88 ILE A CA 1
ATOM 686 C C . ILE A 1 88 ? 5.293 5.301 -8.061 1.00 96.19 88 ILE A C 1
ATOM 688 O O . ILE A 1 88 ? 4.416 4.480 -8.305 1.00 96.19 88 ILE A O 1
ATOM 692 N N . LEU A 1 89 ? 5.471 6.382 -8.820 1.00 94.62 89 LEU A N 1
ATOM 693 C CA . LEU A 1 89 ? 4.665 6.712 -9.992 1.00 94.62 89 LEU A CA 1
ATOM 694 C C . LEU A 1 89 ? 5.392 6.428 -11.308 1.00 94.62 89 LEU A C 1
ATOM 696 O O . LEU A 1 89 ? 4.757 6.446 -12.361 1.00 94.62 89 LEU A O 1
ATOM 700 N N . ILE A 1 90 ? 6.704 6.166 -11.287 1.00 93.75 90 ILE A N 1
ATOM 701 C CA . ILE A 1 90 ? 7.519 6.134 -12.508 1.00 93.75 90 ILE A CA 1
ATOM 702 C C . ILE A 1 90 ? 7.013 5.106 -13.526 1.00 93.75 90 ILE A C 1
ATOM 704 O O . ILE A 1 90 ? 6.975 5.404 -14.718 1.00 93.75 90 ILE A O 1
ATOM 708 N N . THR A 1 91 ? 6.562 3.931 -13.079 1.00 91.44 91 THR A N 1
ATOM 709 C CA . THR A 1 91 ? 5.991 2.916 -13.975 1.00 91.44 91 THR A CA 1
ATOM 710 C C . THR A 1 91 ? 4.722 3.439 -14.641 1.00 91.44 91 THR A C 1
ATOM 712 O O . THR A 1 91 ? 4.648 3.459 -15.868 1.00 91.44 91 THR A O 1
ATOM 715 N N . PHE A 1 92 ? 3.757 3.925 -13.860 1.00 91.44 92 PHE A N 1
ATOM 716 C CA . PHE A 1 92 ? 2.523 4.520 -14.376 1.00 91.44 92 PHE A CA 1
ATOM 717 C C . PHE A 1 92 ? 2.784 5.694 -15.336 1.00 91.44 92 PHE A C 1
ATOM 719 O O . PHE A 1 92 ? 2.157 5.811 -16.390 1.00 91.44 92 PHE A O 1
ATOM 726 N N . LEU A 1 93 ? 3.737 6.566 -15.006 1.00 90.62 93 LEU A N 1
ATOM 727 C CA . LEU A 1 93 ? 4.046 7.733 -15.827 1.00 90.62 93 LEU A CA 1
ATOM 728 C C . LEU A 1 93 ? 4.646 7.350 -17.186 1.00 90.62 93 LEU A C 1
ATOM 730 O O . LEU A 1 93 ? 4.352 8.030 -18.170 1.00 90.62 93 LEU A O 1
ATOM 734 N N . ASN A 1 94 ? 5.411 6.257 -17.243 1.00 88.19 94 ASN A N 1
ATOM 735 C CA . ASN A 1 94 ? 6.122 5.795 -18.439 1.00 88.19 94 ASN A CA 1
ATOM 736 C C . ASN A 1 94 ? 5.394 4.690 -19.225 1.00 88.19 94 ASN A C 1
ATOM 738 O O . ASN A 1 94 ? 5.825 4.358 -20.327 1.00 88.19 94 ASN A O 1
ATOM 742 N N . THR A 1 95 ? 4.320 4.110 -18.687 1.00 83.69 95 THR A N 1
ATOM 743 C CA . THR A 1 95 ? 3.568 3.040 -19.358 1.00 83.69 95 THR A CA 1
ATOM 744 C C . THR A 1 95 ? 2.383 3.640 -20.118 1.00 83.69 95 THR A C 1
ATOM 746 O O . THR A 1 95 ? 1.650 4.455 -19.550 1.00 83.69 95 THR A O 1
ATOM 749 N N . PRO A 1 96 ? 2.162 3.283 -21.395 1.00 76.44 96 PRO A N 1
ATOM 750 C CA . PRO A 1 96 ? 0.991 3.741 -22.132 1.00 76.44 96 PRO A CA 1
ATOM 751 C C . PRO A 1 96 ? -0.283 3.143 -21.511 1.00 76.44 96 PRO A C 1
ATOM 753 O O . PRO A 1 96 ? -0.402 1.933 -21.351 1.00 76.44 96 PRO A O 1
ATOM 756 N N . ILE A 1 97 ? -1.250 3.999 -21.168 1.00 69.94 97 ILE A N 1
ATOM 757 C CA . ILE A 1 97 ? -2.443 3.686 -20.343 1.00 69.94 97 ILE A CA 1
ATOM 758 C C . ILE A 1 97 ? -3.538 2.977 -21.169 1.00 69.94 97 ILE A C 1
ATOM 760 O O . ILE A 1 97 ? -4.730 3.101 -20.926 1.00 69.94 97 ILE A O 1
ATOM 764 N N . VAL A 1 98 ? -3.138 2.239 -22.203 1.00 56.84 98 VAL A N 1
ATOM 765 C CA . VAL A 1 98 ? -4.067 1.593 -23.143 1.00 56.84 98 VAL A CA 1
ATOM 766 C C . VAL A 1 98 ? -4.605 0.275 -22.571 1.00 56.84 98 VAL A C 1
ATOM 768 O O . VAL A 1 98 ? -5.620 -0.226 -23.042 1.00 56.84 98 VAL A O 1
ATOM 771 N N . THR A 1 99 ? -3.971 -0.276 -21.531 1.00 55.97 99 THR A N 1
ATOM 772 C CA . THR A 1 99 ? -4.376 -1.539 -20.903 1.00 55.97 99 THR A CA 1
ATOM 773 C C . THR A 1 99 ? -4.015 -1.550 -19.418 1.00 55.97 99 THR A C 1
ATOM 775 O O . THR A 1 99 ? -2.846 -1.365 -19.076 1.00 55.97 99 THR A O 1
ATOM 778 N N . SER A 1 100 ? -4.987 -1.815 -18.540 1.00 66.19 100 SER A N 1
ATOM 779 C CA . SER A 1 100 ? -4.697 -2.263 -17.170 1.00 66.19 100 SER A CA 1
ATOM 780 C C . SER A 1 100 ? -3.816 -3.520 -17.214 1.00 66.19 100 SER A C 1
ATOM 782 O O . SER A 1 100 ? -3.930 -4.293 -18.174 1.00 66.19 100 SER A O 1
ATOM 784 N N . PRO A 1 101 ? -2.931 -3.742 -16.224 1.00 72.75 101 PRO A N 1
ATOM 785 C CA . PRO A 1 101 ? -2.144 -4.966 -16.178 1.00 72.75 101 PRO A CA 1
ATOM 786 C C . PRO A 1 101 ? -3.078 -6.191 -16.172 1.00 72.75 101 PRO A C 1
ATOM 788 O O . PRO A 1 101 ? -4.164 -6.129 -15.588 1.00 72.75 101 PRO A O 1
ATOM 791 N N . PRO A 1 102 ? -2.705 -7.300 -16.838 1.00 82.62 102 PRO A N 1
ATOM 792 C CA . PRO A 1 102 ? -3.508 -8.513 -16.796 1.00 82.62 102 PRO A CA 1
ATOM 793 C C . PRO A 1 102 ? -3.642 -9.036 -15.361 1.00 82.62 102 PRO A C 1
ATOM 795 O O . PRO A 1 102 ? -2.770 -8.820 -14.518 1.00 82.62 102 PRO A O 1
ATOM 798 N N . ILE A 1 103 ? -4.716 -9.779 -15.097 1.00 84.12 103 ILE A N 1
ATOM 799 C CA . ILE A 1 103 ? -4.936 -10.413 -13.794 1.00 84.12 103 ILE A CA 1
ATOM 800 C C . ILE A 1 103 ? -3.729 -11.293 -13.441 1.00 84.12 103 ILE A C 1
ATOM 802 O O . ILE A 1 103 ? -3.260 -12.085 -14.259 1.00 84.12 103 ILE A O 1
ATOM 806 N N . GLY A 1 104 ? -3.238 -11.154 -12.208 1.00 88.56 104 GLY A N 1
ATOM 807 C CA . GLY A 1 104 ? -2.098 -11.920 -11.703 1.00 88.56 104 GLY A CA 1
ATOM 808 C C . GLY A 1 104 ? -0.728 -11.341 -12.061 1.00 88.56 104 GLY A C 1
ATOM 809 O O . GLY A 1 104 ? 0.267 -12.045 -11.896 1.00 88.56 104 GLY A O 1
ATOM 810 N N . PHE A 1 105 ? -0.653 -10.095 -12.533 1.00 93.06 105 PHE A N 1
ATOM 811 C CA . PHE A 1 105 ? 0.590 -9.343 -12.747 1.00 93.06 105 PHE A CA 1
ATOM 812 C C . PHE A 1 105 ? 0.758 -8.260 -11.675 1.00 93.06 105 PHE A C 1
ATOM 814 O O . PHE A 1 105 ? -0.158 -7.997 -10.900 1.00 93.06 105 PHE A O 1
ATOM 821 N N . LEU A 1 106 ? 1.949 -7.659 -11.601 1.00 93.25 106 LEU A N 1
ATOM 822 C CA . LEU A 1 106 ? 2.189 -6.540 -10.692 1.00 93.25 106 LEU A CA 1
ATOM 823 C C . LEU A 1 106 ? 1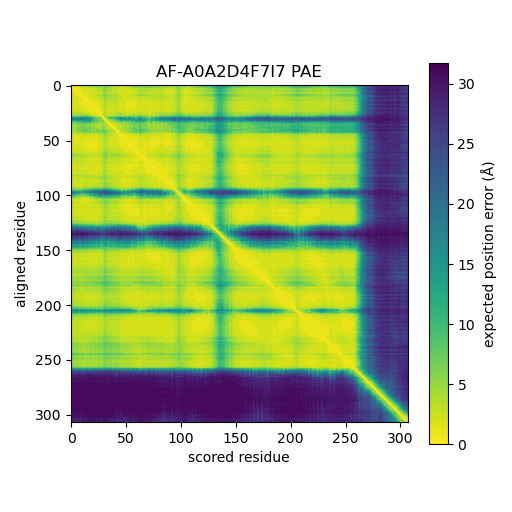.382 -5.306 -11.108 1.00 93.25 106 LEU A C 1
ATOM 825 O O . LEU A 1 106 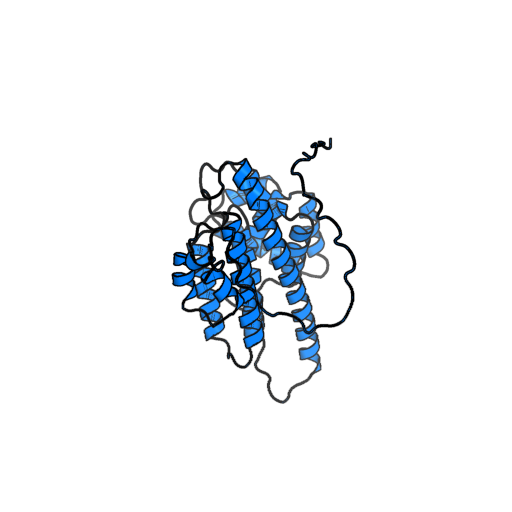? 1.214 -5.016 -12.294 1.00 93.25 106 LEU A O 1
ATOM 829 N N . GLU A 1 107 ? 0.944 -4.553 -10.106 1.00 91.50 107 GLU A N 1
ATOM 830 C CA . GLU A 1 107 ? 0.286 -3.266 -10.298 1.00 91.50 107 GLU A CA 1
ATOM 831 C C . GLU A 1 107 ? 1.229 -2.228 -10.927 1.00 91.50 107 GLU A C 1
ATOM 833 O O . GLU A 1 107 ? 2.456 -2.294 -10.817 1.00 91.50 107 GLU A O 1
ATOM 838 N N . LEU A 1 108 ? 0.655 -1.205 -11.566 1.00 90.38 108 LEU A N 1
ATOM 839 C CA . LEU A 1 108 ? 1.441 -0.116 -12.166 1.00 90.38 108 LEU A CA 1
ATOM 840 C C . LEU A 1 108 ? 2.122 0.782 -11.125 1.00 90.38 108 LEU A C 1
ATOM 842 O O . LEU A 1 108 ? 3.011 1.561 -11.474 1.00 90.38 108 LEU A O 1
ATOM 846 N N . THR A 1 109 ? 1.679 0.718 -9.871 1.00 94.50 109 THR A N 1
ATOM 847 C CA . THR A 1 109 ? 2.235 1.481 -8.753 1.00 94.50 109 THR A CA 1
ATOM 848 C C . THR A 1 109 ? 2.198 0.614 -7.490 1.00 94.50 109 THR A C 1
ATOM 850 O O . THR A 1 109 ? 1.249 -0.153 -7.320 1.00 94.50 109 THR A O 1
ATOM 853 N N . PRO A 1 110 ? 3.135 0.783 -6.545 1.00 96.81 110 PRO A N 1
ATOM 854 C CA . PRO A 1 110 ? 3.069 0.121 -5.245 1.00 96.81 110 PRO A CA 1
ATOM 855 C C . PRO A 1 110 ? 2.032 0.748 -4.299 1.00 96.81 110 PRO A C 1
ATOM 857 O O . PRO A 1 110 ? 1.919 0.324 -3.151 1.00 96.81 110 PRO A O 1
ATOM 860 N N . LEU A 1 111 ? 1.295 1.774 -4.743 1.00 96.56 111 LEU A N 1
ATOM 861 C CA . LEU A 1 111 ? 0.465 2.630 -3.898 1.00 96.56 111 LEU A CA 1
ATOM 862 C C . LEU A 1 111 ? -0.525 1.833 -3.044 1.00 96.56 111 LEU A C 1
ATOM 864 O O . LEU A 1 111 ? -0.620 2.075 -1.847 1.00 96.56 111 LEU A O 1
ATOM 868 N N . CYS A 1 112 ? -1.214 0.851 -3.631 1.00 95.56 112 CYS A N 1
ATOM 869 C CA . CYS A 1 112 ? -2.172 0.023 -2.901 1.00 95.56 112 CYS A CA 1
ATOM 870 C C . CYS A 1 112 ? -1.509 -0.784 -1.769 1.00 95.56 112 CYS A C 1
ATOM 872 O O . CYS A 1 112 ? -2.006 -0.797 -0.643 1.00 95.56 112 CYS A O 1
ATOM 874 N N . GLY A 1 113 ? -0.370 -1.428 -2.043 1.00 97.44 113 GLY A N 1
ATOM 875 C CA . GLY A 1 113 ? 0.361 -2.199 -1.034 1.00 97.44 113 GLY A CA 1
ATOM 876 C C . GLY A 1 113 ? 0.931 -1.310 0.076 1.00 97.44 113 GLY A C 1
ATOM 877 O O . GLY A 1 113 ? 0.854 -1.651 1.252 1.00 97.44 113 GLY A O 1
ATOM 878 N N . LEU A 1 114 ? 1.423 -0.118 -0.264 1.00 98.56 114 LEU A N 1
ATOM 879 C CA . LEU A 1 114 ? 1.938 0.830 0.729 1.00 98.56 114 LEU A CA 1
ATOM 880 C C . LEU A 1 114 ? 0.824 1.466 1.576 1.00 98.56 114 LEU A C 1
ATOM 882 O O . LEU A 1 114 ? 1.012 1.689 2.770 1.00 98.56 114 LEU A O 1
ATOM 886 N N . ILE A 1 115 ? -0.355 1.711 0.997 1.00 98.50 115 ILE A N 1
ATOM 887 C CA . ILE A 1 115 ? -1.558 2.093 1.753 1.00 98.50 115 ILE A CA 1
ATOM 888 C C . ILE A 1 115 ? -1.908 0.991 2.764 1.00 98.50 115 ILE A C 1
ATOM 890 O O . ILE A 1 115 ? -2.139 1.283 3.938 1.00 98.50 115 ILE A O 1
ATOM 894 N N . CYS A 1 116 ? -1.892 -0.270 2.322 1.00 98.06 116 CYS A N 1
ATOM 895 C CA . CYS A 1 116 ? -2.118 -1.436 3.173 1.00 98.06 116 CYS A CA 1
ATOM 896 C C . CYS A 1 116 ? -1.125 -1.470 4.351 1.00 98.06 116 CYS A C 1
ATOM 898 O O . CYS A 1 116 ? -1.545 -1.611 5.502 1.00 98.06 116 CYS A O 1
ATOM 900 N N . TRP A 1 117 ? 0.164 -1.212 4.096 1.00 98.31 117 TRP A N 1
ATOM 901 C CA . TRP A 1 117 ? 1.192 -1.075 5.135 1.00 98.31 117 TRP A CA 1
ATOM 902 C C . TRP A 1 117 ? 0.851 0.011 6.155 1.00 98.31 117 TRP A C 1
ATOM 904 O O . TRP A 1 117 ? 0.807 -0.261 7.355 1.00 98.31 117 TRP A O 1
ATOM 914 N N . CYS A 1 118 ? 0.568 1.233 5.698 1.00 98.25 118 CYS A N 1
ATOM 915 C CA . CYS A 1 118 ? 0.258 2.357 6.583 1.00 98.25 118 CYS A CA 1
ATOM 916 C C . CYS A 1 118 ? -0.951 2.077 7.480 1.00 98.25 118 CYS A C 1
ATOM 918 O O . CYS A 1 118 ? -0.909 2.384 8.674 1.00 98.25 118 CYS A O 1
ATOM 920 N N . VAL A 1 119 ? -2.014 1.499 6.920 1.00 98.50 119 VAL A N 1
ATOM 921 C CA . VAL A 1 119 ? -3.278 1.277 7.631 1.00 98.50 119 VAL A CA 1
ATOM 922 C C . VAL A 1 119 ? -3.200 0.078 8.580 1.00 98.50 119 VAL A C 1
ATOM 924 O O . VAL A 1 119 ? -3.634 0.188 9.724 1.00 98.50 119 VAL A O 1
ATOM 927 N N . LYS A 1 120 ? -2.630 -1.059 8.153 1.00 97.81 120 LYS A N 1
ATOM 928 C CA . LYS A 1 120 ? -2.611 -2.295 8.962 1.00 97.81 120 LYS A CA 1
ATOM 929 C C . LYS A 1 120 ? -1.502 -2.320 10.010 1.00 97.81 120 LYS A C 1
ATOM 931 O O . LYS A 1 120 ? -1.649 -3.033 11.003 1.00 97.81 120 LYS A O 1
ATOM 936 N N . ALA A 1 121 ? -0.416 -1.562 9.834 1.00 96.56 121 ALA A N 1
ATOM 937 C CA . ALA A 1 121 ? 0.745 -1.621 10.728 1.00 96.56 121 ALA A CA 1
ATOM 938 C C . ALA A 1 121 ? 0.417 -1.450 12.225 1.00 96.56 121 ALA A C 1
ATOM 940 O O . ALA A 1 121 ? 0.885 -2.280 13.008 1.00 96.56 121 ALA A O 1
ATOM 941 N N . PRO A 1 122 ? -0.404 -0.473 12.668 1.00 95.56 122 PRO A N 1
ATOM 942 C CA . PRO A 1 122 ? -0.758 -0.349 14.085 1.00 95.56 122 PRO A CA 1
ATOM 943 C C . PRO A 1 122 ? -1.395 -1.628 14.652 1.00 95.56 122 PRO A C 1
ATOM 945 O O . PRO A 1 122 ? -1.035 -2.077 15.739 1.00 95.56 122 PRO A O 1
ATOM 948 N N . LEU A 1 123 ? -2.288 -2.262 13.883 1.00 95.25 123 LEU A N 1
ATOM 949 C CA . LEU A 1 123 ? -3.003 -3.475 14.287 1.00 95.25 123 LEU A CA 1
ATOM 950 C C . LEU A 1 123 ? -2.096 -4.710 14.272 1.00 95.25 123 LEU A C 1
ATOM 952 O O . LEU A 1 123 ? -2.128 -5.514 15.202 1.00 95.25 123 LEU A O 1
ATOM 956 N N . ALA A 1 124 ? -1.267 -4.852 13.237 1.00 93.50 124 ALA A N 1
ATOM 957 C CA . ALA A 1 124 ? -0.362 -5.987 13.080 1.00 93.50 124 ALA A CA 1
ATOM 958 C C . ALA A 1 124 ? 0.705 -6.028 14.186 1.00 93.50 124 ALA A C 1
ATOM 960 O O . ALA A 1 124 ? 0.935 -7.076 14.788 1.00 93.50 124 ALA A O 1
ATOM 961 N N . TYR A 1 125 ? 1.298 -4.881 14.528 1.00 90.75 125 TYR A N 1
ATOM 962 C CA . TYR A 1 125 ? 2.259 -4.804 15.634 1.00 90.75 125 TYR A CA 1
ATOM 963 C C . TYR A 1 125 ? 1.588 -5.031 16.988 1.00 90.75 125 TYR A C 1
ATOM 965 O O . TYR A 1 125 ? 2.172 -5.669 17.864 1.00 90.75 125 TYR A O 1
ATOM 973 N N . LYS A 1 126 ? 0.339 -4.578 17.161 1.00 90.88 126 LYS A N 1
ATOM 974 C CA . LYS A 1 126 ? -0.409 -4.872 18.383 1.00 90.88 126 LYS A CA 1
ATOM 975 C C . LYS A 1 126 ? -0.711 -6.358 18.536 1.00 90.88 126 LYS A C 1
ATOM 977 O O . LYS A 1 126 ? -0.564 -6.882 19.634 1.00 90.88 126 LYS A O 1
ATOM 982 N N . ARG A 1 127 ? -1.082 -7.033 17.446 1.00 89.88 127 ARG A N 1
ATOM 983 C CA . ARG A 1 127 ? -1.304 -8.485 17.413 1.00 89.88 127 ARG A CA 1
ATOM 984 C C . ARG A 1 127 ? -0.046 -9.263 17.806 1.00 89.88 127 ARG A C 1
ATOM 986 O O . ARG A 1 127 ? -0.153 -10.242 18.535 1.00 89.88 127 ARG A O 1
ATOM 993 N N . ARG A 1 128 ? 1.127 -8.808 17.353 1.00 84.31 128 ARG A N 1
ATOM 994 C CA . ARG A 1 128 ? 2.424 -9.430 17.658 1.00 84.31 128 ARG A CA 1
ATOM 995 C C . ARG A 1 128 ? 2.812 -9.316 19.140 1.00 84.31 128 ARG A C 1
ATOM 997 O O . ARG A 1 128 ? 3.558 -10.158 19.640 1.00 84.31 128 ARG A O 1
ATOM 1004 N N . LYS A 1 129 ? 2.343 -8.284 19.857 1.00 79.38 129 LYS A N 1
ATOM 1005 C CA . LYS A 1 129 ? 2.666 -8.091 21.280 1.00 79.38 129 LYS A CA 1
ATOM 1006 C C . LYS A 1 129 ? 1.877 -9.076 22.158 1.00 79.38 129 LYS A C 1
ATOM 1008 O O . LYS A 1 129 ? 0.646 -9.068 22.114 1.00 79.38 129 LYS A O 1
ATOM 1013 N N . PRO A 1 130 ? 2.543 -9.879 23.011 1.00 66.38 130 PRO A N 1
ATOM 1014 C CA . PRO A 1 130 ? 1.840 -10.683 24.003 1.00 66.38 130 PRO A CA 1
ATOM 1015 C C . PRO A 1 130 ? 1.092 -9.772 24.995 1.00 66.38 130 PRO A C 1
ATOM 1017 O O . PRO A 1 130 ? 1.547 -8.654 25.267 1.00 66.38 130 PRO A O 1
ATOM 1020 N N . PRO A 1 131 ? -0.049 -10.218 25.554 1.00 62.91 131 PRO A N 1
ATOM 1021 C CA . PRO A 1 131 ? -0.754 -9.457 26.577 1.00 62.91 131 PRO A CA 1
ATOM 1022 C C . PRO A 1 131 ? 0.171 -9.212 27.779 1.00 62.91 131 PRO A C 1
ATOM 1024 O O . PRO A 1 131 ? 1.001 -10.072 28.089 1.00 62.91 131 PRO A O 1
ATOM 1027 N N . PRO A 1 132 ? 0.049 -8.063 28.469 1.00 59.50 132 PRO A N 1
ATOM 1028 C CA . PRO A 1 132 ? 0.893 -7.765 29.617 1.00 59.50 132 PRO A CA 1
ATOM 1029 C C . PRO A 1 132 ? 0.651 -8.807 30.717 1.00 59.50 132 PRO A C 1
ATOM 1031 O O . PRO A 1 132 ? -0.367 -8.791 31.404 1.00 59.50 132 PRO A O 1
ATOM 1034 N N . SER A 1 133 ? 1.587 -9.743 30.878 1.00 55.31 133 SER A N 1
ATOM 1035 C CA . SER A 1 133 ? 1.638 -10.632 32.035 1.00 55.31 133 SER A CA 1
ATOM 1036 C C . SER A 1 133 ? 2.180 -9.849 33.230 1.00 55.31 133 SER A C 1
ATOM 1038 O O . SER A 1 133 ? 3.252 -9.254 33.121 1.00 55.31 133 SER A O 1
ATOM 1040 N N . ASN A 1 134 ? 1.486 -9.889 34.371 1.00 53.81 134 ASN A N 1
ATOM 1041 C CA . ASN A 1 134 ? 1.806 -9.168 35.619 1.00 53.81 134 ASN A CA 1
ATOM 1042 C C . ASN A 1 134 ? 3.136 -9.569 36.312 1.00 53.81 134 ASN A C 1
ATOM 1044 O O . ASN A 1 134 ? 3.301 -9.364 37.511 1.00 53.81 134 ASN A O 1
ATOM 1048 N N . GLY A 1 135 ? 4.117 -10.108 35.590 1.00 54.50 135 GLY A N 1
ATOM 1049 C CA . GLY A 1 135 ? 5.449 -10.357 36.130 1.00 54.50 135 GLY A CA 1
ATOM 1050 C C . GLY A 1 135 ? 6.342 -11.145 35.180 1.00 54.50 135 GLY A C 1
ATOM 1051 O O . GLY A 1 135 ? 6.336 -12.366 35.232 1.00 54.50 135 GLY A O 1
ATOM 1052 N N . ALA A 1 136 ? 7.135 -10.464 34.346 1.00 46.97 136 ALA A N 1
ATOM 1053 C CA . ALA A 1 136 ? 8.388 -11.007 33.804 1.00 46.97 136 ALA A CA 1
ATOM 1054 C C . ALA A 1 136 ? 9.264 -9.915 33.148 1.00 46.97 136 ALA A C 1
ATOM 1056 O O . ALA A 1 136 ? 8.847 -9.257 32.202 1.00 46.97 136 ALA A O 1
ATOM 1057 N N . LEU A 1 137 ? 10.488 -9.777 33.677 1.00 47.66 137 LEU A N 1
ATOM 1058 C CA . LEU A 1 137 ? 11.730 -9.200 33.127 1.00 47.66 137 LEU A CA 1
ATOM 1059 C C . LEU A 1 137 ? 11.643 -8.001 32.152 1.00 47.66 137 LEU A C 1
ATOM 1061 O O . LEU A 1 137 ? 11.619 -8.158 30.931 1.00 47.66 137 LEU A O 1
ATOM 1065 N N . GLY A 1 138 ? 11.802 -6.793 32.705 1.00 51.88 138 GLY A N 1
ATOM 1066 C CA . GLY A 1 138 ? 11.820 -5.510 31.984 1.00 51.88 138 GLY A CA 1
ATOM 1067 C C . GLY A 1 138 ? 12.923 -5.308 30.930 1.00 51.88 138 GLY A C 1
ATOM 1068 O O . GLY A 1 138 ? 12.791 -4.432 30.092 1.00 51.88 138 GLY A O 1
ATOM 1069 N N . GLY A 1 139 ? 13.971 -6.138 30.872 1.00 53.75 139 GLY A N 1
ATOM 1070 C CA . GLY A 1 139 ? 15.094 -5.901 29.946 1.00 53.75 139 GLY A CA 1
ATOM 1071 C C . GLY A 1 139 ? 14.808 -6.172 28.458 1.00 53.75 139 GLY A C 1
ATOM 1072 O O . GLY A 1 139 ? 15.382 -5.516 27.594 1.00 53.75 139 GLY A O 1
ATOM 1073 N N . LYS A 1 140 ? 13.933 -7.136 28.129 1.00 51.59 140 LYS A N 1
ATOM 1074 C CA . LYS A 1 140 ? 13.620 -7.506 26.727 1.00 51.59 140 LYS A CA 1
ATOM 1075 C C . LYS A 1 140 ? 12.409 -6.739 26.176 1.00 51.59 140 LYS A C 1
ATOM 1077 O O . LYS A 1 140 ? 12.311 -6.544 24.968 1.00 51.59 140 LYS A O 1
ATOM 1082 N N . MET A 1 141 ? 11.525 -6.296 27.074 1.00 58.06 141 MET A N 1
ATOM 1083 C CA . MET A 1 141 ? 10.356 -5.471 26.761 1.00 58.06 141 MET A CA 1
ATOM 1084 C C . MET A 1 141 ? 10.781 -4.068 26.306 1.00 58.06 141 MET A C 1
ATOM 1086 O O . MET A 1 141 ? 10.272 -3.595 25.298 1.00 58.06 141 MET A O 1
ATOM 1090 N N . ASP A 1 142 ? 11.759 -3.449 26.978 1.00 60.28 142 ASP A N 1
ATOM 1091 C CA . ASP A 1 142 ? 12.212 -2.085 26.662 1.00 60.28 142 ASP A CA 1
ATOM 1092 C C . ASP A 1 142 ? 12.880 -1.978 25.281 1.00 60.28 142 ASP A C 1
ATOM 1094 O O . ASP A 1 142 ? 12.649 -1.017 24.547 1.00 60.28 142 ASP A O 1
ATOM 1098 N N . LEU A 1 143 ? 13.667 -2.988 24.887 1.00 62.34 143 LEU A N 1
ATOM 1099 C CA . LEU A 1 143 ? 14.268 -3.041 23.551 1.00 62.34 143 LEU A CA 1
ATOM 1100 C C . LEU A 1 143 ? 13.205 -3.248 22.469 1.00 62.34 143 LEU A C 1
ATOM 1102 O O . LEU A 1 143 ? 13.194 -2.509 21.490 1.00 62.34 143 LEU A O 1
ATOM 1106 N N . LEU A 1 144 ? 12.290 -4.207 22.653 1.00 66.44 144 LEU A N 1
ATOM 1107 C CA . LEU A 1 144 ? 11.202 -4.448 21.699 1.00 66.44 144 LEU A CA 1
ATOM 1108 C C . LEU A 1 144 ? 10.312 -3.208 21.542 1.00 66.44 144 LEU A C 1
ATOM 1110 O O . LEU A 1 144 ? 9.936 -2.861 20.427 1.00 66.44 144 LEU A O 1
ATOM 1114 N N . ASP A 1 145 ? 10.023 -2.510 22.641 1.00 70.94 145 ASP A N 1
ATOM 1115 C CA . ASP A 1 145 ? 9.215 -1.295 22.603 1.00 70.94 145 ASP A CA 1
ATOM 1116 C C . ASP A 1 145 ? 9.947 -0.136 21.908 1.00 70.94 145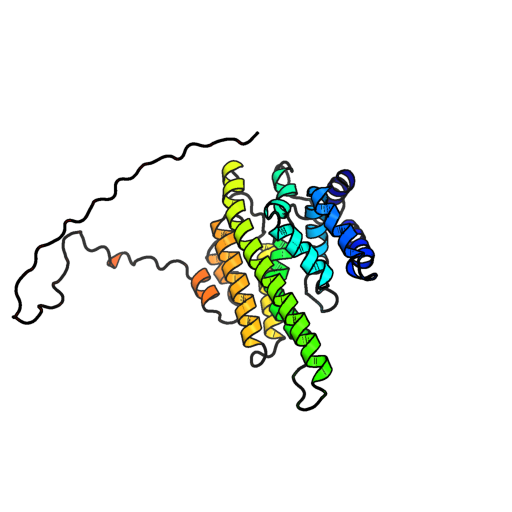 ASP A C 1
ATOM 1118 O O . ASP A 1 145 ? 9.325 0.604 21.148 1.00 70.94 145 ASP A O 1
ATOM 1122 N N . SER A 1 146 ? 11.270 -0.012 22.077 1.00 72.75 146 SER A N 1
ATOM 1123 C CA . SER A 1 146 ? 12.083 0.953 21.320 1.00 72.75 146 SER A CA 1
ATOM 1124 C C . SER A 1 146 ? 12.076 0.659 19.816 1.00 72.75 146 SER A C 1
ATOM 1126 O O . SER A 1 146 ? 11.786 1.556 19.028 1.00 72.75 146 SER A O 1
ATOM 1128 N N . PHE A 1 147 ? 12.328 -0.594 19.421 1.00 69.31 147 PHE A N 1
ATOM 1129 C CA . PHE A 1 147 ? 12.304 -1.020 18.015 1.00 69.31 147 PHE A CA 1
ATOM 1130 C C . PHE A 1 147 ? 10.933 -0.795 17.369 1.00 69.31 147 PHE A C 1
ATOM 1132 O O . PHE A 1 147 ? 10.836 -0.349 16.223 1.00 69.31 147 PHE A O 1
ATOM 1139 N N . ASP A 1 148 ? 9.862 -1.063 18.115 1.00 80.56 148 ASP A N 1
ATOM 1140 C CA . ASP A 1 148 ? 8.508 -0.803 17.648 1.00 80.56 148 ASP A CA 1
ATOM 1141 C C . ASP A 1 148 ? 8.261 0.694 17.465 1.00 80.56 148 ASP A C 1
ATOM 1143 O O . ASP A 1 148 ? 7.640 1.080 16.475 1.00 80.56 148 ASP A O 1
ATOM 1147 N N . ARG A 1 149 ? 8.771 1.556 18.356 1.00 84.06 149 ARG A N 1
ATOM 1148 C CA . ARG A 1 149 ? 8.644 3.012 18.185 1.00 84.06 149 ARG A CA 1
ATOM 1149 C C . ARG A 1 149 ? 9.347 3.514 16.925 1.00 84.06 149 ARG A C 1
ATOM 1151 O O . ARG A 1 149 ? 8.756 4.330 16.215 1.00 84.06 149 ARG A O 1
ATOM 1158 N N . ASP A 1 150 ? 10.531 2.999 16.610 1.00 88.62 150 ASP A N 1
ATOM 1159 C CA . ASP A 1 150 ? 11.253 3.371 15.386 1.00 88.62 150 ASP A CA 1
ATOM 1160 C C . ASP A 1 150 ? 10.476 2.938 14.133 1.00 88.62 150 ASP A C 1
ATOM 1162 O O . ASP A 1 150 ? 10.264 3.733 13.211 1.00 88.62 150 ASP A O 1
ATOM 1166 N N . CYS A 1 151 ? 9.918 1.722 14.137 1.00 91.00 151 CYS A N 1
ATOM 1167 C CA . CYS A 1 151 ? 9.039 1.259 13.060 1.00 91.00 151 CYS A CA 1
ATOM 1168 C C . CYS A 1 151 ? 7.776 2.132 12.932 1.00 91.00 151 CYS A C 1
ATOM 1170 O O . CYS A 1 151 ? 7.375 2.489 11.822 1.00 91.00 151 CYS A O 1
ATOM 1172 N N . GLN A 1 152 ? 7.145 2.524 14.046 1.00 92.12 152 GLN A N 1
ATOM 1173 C CA . GLN A 1 152 ? 5.968 3.405 14.023 1.00 92.12 152 GLN A CA 1
ATOM 1174 C C . GLN A 1 152 ? 6.284 4.790 13.441 1.00 92.12 152 GLN A C 1
ATOM 1176 O O . GLN A 1 152 ? 5.446 5.366 12.730 1.00 92.12 152 GLN A O 1
ATOM 1181 N N . LEU A 1 153 ? 7.487 5.316 13.690 1.00 95.31 153 LEU A N 1
ATOM 1182 C CA . LEU A 1 153 ? 7.954 6.555 13.071 1.00 95.31 153 LEU A CA 1
ATOM 1183 C C . LEU A 1 153 ? 8.107 6.386 11.554 1.00 95.31 153 LEU A C 1
ATOM 1185 O O . LEU A 1 153 ? 7.616 7.230 10.800 1.00 95.31 153 LEU A O 1
ATOM 1189 N N . LEU A 1 154 ? 8.697 5.274 11.100 1.00 97.38 154 LEU A N 1
ATOM 1190 C CA . LEU A 1 154 ? 8.821 4.956 9.674 1.00 97.38 154 LEU A CA 1
ATOM 1191 C C . LEU A 1 154 ? 7.453 4.841 8.989 1.00 97.38 154 LEU A C 1
ATOM 1193 O O . LEU A 1 154 ? 7.255 5.452 7.941 1.00 97.38 154 LEU A O 1
ATOM 1197 N N . TYR A 1 155 ? 6.473 4.158 9.591 1.00 97.94 155 TYR A N 1
ATOM 1198 C CA . TYR A 1 155 ? 5.114 4.092 9.031 1.00 97.94 155 TYR A CA 1
ATOM 1199 C C . TYR A 1 155 ? 4.402 5.446 9.015 1.00 97.94 155 TYR A C 1
ATOM 1201 O O . TYR A 1 155 ? 3.608 5.707 8.113 1.00 97.94 155 TYR A O 1
ATOM 1209 N N . SER A 1 156 ? 4.667 6.317 9.991 1.00 97.62 156 SER A N 1
ATOM 1210 C CA . SER A 1 156 ? 4.106 7.675 10.005 1.00 97.62 156 SER A CA 1
ATOM 1211 C C . SER A 1 156 ? 4.715 8.540 8.901 1.00 97.62 156 SER A C 1
ATOM 1213 O O . SER A 1 156 ? 3.992 9.256 8.208 1.00 97.62 156 SER A O 1
ATOM 1215 N N . LYS A 1 157 ? 6.029 8.414 8.682 1.00 97.88 157 LYS A N 1
ATOM 1216 C CA . LYS A 1 157 ? 6.739 9.042 7.563 1.00 97.88 157 LYS A CA 1
ATOM 1217 C C . LYS A 1 157 ? 6.227 8.517 6.220 1.00 97.88 157 LYS A C 1
ATOM 1219 O O . LYS A 1 157 ? 5.915 9.318 5.345 1.00 97.88 157 LYS A O 1
ATOM 1224 N N . LEU A 1 158 ? 6.052 7.199 6.093 1.00 98.44 158 LEU A N 1
ATOM 1225 C CA . LEU A 1 158 ? 5.467 6.567 4.910 1.00 98.44 158 LEU A CA 1
ATOM 1226 C C . LEU A 1 158 ? 4.059 7.096 4.640 1.00 98.44 158 LEU A C 1
ATOM 1228 O O . LEU A 1 158 ? 3.780 7.523 3.528 1.00 98.44 158 LEU A O 1
ATOM 1232 N N . HIS A 1 159 ? 3.193 7.120 5.658 1.00 98.25 159 HIS A N 1
ATOM 1233 C CA . HIS A 1 159 ? 1.819 7.617 5.544 1.00 98.25 159 HIS A CA 1
ATOM 1234 C C . HIS A 1 159 ? 1.781 9.046 5.002 1.00 98.25 159 HIS A C 1
ATOM 1236 O O . HIS A 1 159 ? 1.062 9.321 4.043 1.00 98.25 159 HIS A O 1
ATOM 1242 N N . LEU A 1 160 ? 2.615 9.938 5.546 1.00 97.56 160 LEU A N 1
ATOM 1243 C CA . LEU A 1 160 ? 2.737 11.305 5.042 1.00 97.56 160 LEU A CA 1
ATOM 1244 C C . LEU A 1 160 ? 3.174 11.339 3.570 1.00 97.56 160 LEU A C 1
ATOM 1246 O O . LEU A 1 160 ? 2.559 12.047 2.772 1.00 97.56 160 LEU A O 1
ATOM 1250 N N . SER A 1 161 ? 4.191 10.559 3.194 1.00 97.88 161 SER A N 1
ATOM 1251 C CA . SER A 1 161 ? 4.634 10.465 1.799 1.00 97.88 161 SER A CA 1
ATOM 1252 C C . SER A 1 161 ? 3.535 9.932 0.875 1.00 97.88 161 SER A C 1
ATOM 1254 O O . SER A 1 161 ? 3.366 10.451 -0.225 1.00 97.88 161 SER A O 1
ATOM 1256 N N . ILE A 1 162 ? 2.735 8.958 1.317 1.00 98.12 162 ILE A N 1
ATOM 1257 C CA . ILE A 1 162 ? 1.595 8.446 0.545 1.00 98.12 162 ILE A CA 1
ATOM 1258 C C . ILE A 1 162 ? 0.539 9.533 0.334 1.00 98.12 162 ILE A C 1
ATOM 1260 O O . ILE A 1 162 ? 0.092 9.719 -0.798 1.00 98.12 162 ILE A O 1
ATOM 1264 N N . LEU A 1 163 ? 0.182 10.304 1.366 1.00 97.94 163 LEU A N 1
ATOM 1265 C CA . LEU A 1 163 ? -0.746 11.431 1.210 1.00 97.94 163 LEU A CA 1
ATOM 1266 C C . LEU A 1 163 ? -0.214 12.471 0.209 1.00 97.94 163 LEU A C 1
ATOM 1268 O O . LEU A 1 163 ? -0.962 12.933 -0.653 1.00 97.94 163 LEU A O 1
ATOM 1272 N N . GLN A 1 164 ? 1.082 12.790 0.265 1.00 96.12 164 GLN A N 1
ATOM 1273 C CA . GLN A 1 164 ? 1.726 13.700 -0.691 1.00 96.12 164 GLN A CA 1
ATOM 1274 C C . GLN A 1 164 ? 1.687 13.154 -2.125 1.00 96.12 164 GLN A C 1
ATOM 1276 O O . GLN A 1 164 ? 1.385 13.900 -3.058 1.00 96.12 164 GLN A O 1
ATOM 1281 N N . VAL A 1 165 ? 1.941 11.856 -2.314 1.00 97.25 165 VAL A N 1
ATOM 1282 C CA . VAL A 1 165 ? 1.854 11.215 -3.634 1.00 97.25 165 VAL A CA 1
ATOM 1283 C C . VAL A 1 165 ? 0.427 11.237 -4.169 1.00 97.25 165 VAL A C 1
ATOM 1285 O O . VAL A 1 165 ? 0.232 11.528 -5.349 1.00 97.25 165 VAL A O 1
ATOM 1288 N N . LEU A 1 166 ? -0.577 10.980 -3.327 1.00 96.69 166 LEU A N 1
ATOM 1289 C CA . LEU A 1 166 ? -1.980 11.078 -3.732 1.00 96.69 166 LEU A CA 1
ATOM 1290 C C . LEU A 1 166 ? -2.320 12.495 -4.207 1.00 96.69 166 LEU A C 1
ATOM 1292 O O . LEU A 1 166 ? -2.986 12.651 -5.228 1.00 96.69 166 LEU A O 1
ATOM 1296 N N . MET A 1 167 ? -1.838 13.534 -3.522 1.00 95.12 167 MET A N 1
ATOM 1297 C CA . MET A 1 167 ? -2.022 14.921 -3.969 1.00 95.12 167 MET A CA 1
ATOM 1298 C C . MET A 1 167 ? -1.296 15.204 -5.293 1.00 95.12 167 MET A C 1
ATOM 1300 O O . MET A 1 167 ? -1.862 15.836 -6.182 1.00 95.12 167 MET A O 1
ATOM 1304 N N . LEU A 1 168 ? -0.070 14.699 -5.469 1.00 94.75 168 LEU A N 1
ATOM 1305 C CA . LEU A 1 168 ? 0.692 14.854 -6.713 1.00 94.75 168 LEU A CA 1
ATOM 1306 C C . LEU A 1 168 ? 0.008 14.163 -7.904 1.00 94.75 168 LEU A C 1
ATOM 1308 O O . LEU A 1 168 ? -0.016 14.695 -9.017 1.00 94.75 168 LEU A O 1
ATOM 1312 N N . LEU A 1 169 ? -0.577 12.986 -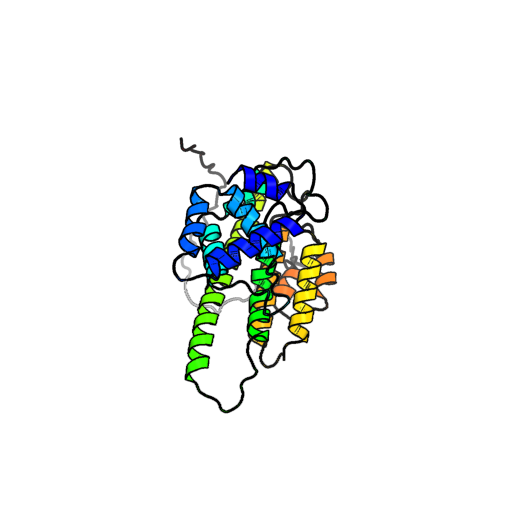7.669 1.00 94.31 169 LEU A N 1
ATOM 1313 C CA . LEU A 1 169 ? -1.282 12.204 -8.681 1.00 94.31 169 LEU A CA 1
ATOM 1314 C C . LEU A 1 169 ? -2.433 12.972 -9.327 1.00 94.31 169 LEU A C 1
ATOM 1316 O O . LEU A 1 169 ? -2.655 12.804 -10.523 1.00 94.31 169 LEU A O 1
ATOM 1320 N N . GLN A 1 170 ? -3.117 13.847 -8.586 1.00 94.38 170 GLN A N 1
ATOM 1321 C CA . GLN A 1 170 ? -4.174 14.692 -9.142 1.00 94.38 170 GLN A CA 1
ATOM 1322 C C . GLN A 1 170 ? -3.677 15.509 -10.345 1.00 94.38 170 GLN A C 1
ATOM 1324 O O . GLN A 1 170 ? -4.350 15.554 -11.379 1.00 94.38 170 GLN A O 1
ATOM 1329 N N . GLY A 1 171 ? -2.488 16.114 -10.235 1.00 93.69 171 GLY A N 1
ATOM 1330 C CA . GLY A 1 171 ? -1.874 16.887 -11.317 1.00 93.69 171 GLY A CA 1
ATOM 1331 C C . GLY A 1 171 ? -1.597 16.016 -12.541 1.00 93.69 171 GLY A C 1
ATOM 1332 O O . GLY A 1 171 ? -2.085 16.304 -13.632 1.00 93.69 171 GLY A O 1
ATOM 1333 N N . HIS A 1 172 ? -0.923 14.882 -12.342 1.00 92.69 172 HIS A N 1
ATOM 1334 C CA . HIS A 1 172 ? -0.589 13.957 -13.430 1.00 92.69 172 HIS A CA 1
ATOM 1335 C C . HIS A 1 172 ? -1.816 13.334 -14.108 1.00 92.69 172 HIS A C 1
ATOM 1337 O O . HIS A 1 172 ? -1.836 13.167 -15.329 1.00 92.69 172 HIS A O 1
ATOM 1343 N N . LEU A 1 173 ? -2.852 12.991 -13.340 1.00 92.19 173 LEU A N 1
ATOM 1344 C CA . LEU A 1 173 ? -4.113 12.490 -13.885 1.00 92.19 173 LEU A CA 1
ATOM 1345 C C . LEU A 1 173 ? -4.828 13.574 -14.698 1.00 92.19 173 LEU A C 1
ATOM 1347 O O . LEU A 1 173 ? -5.402 13.266 -15.741 1.00 92.19 173 LEU A O 1
ATOM 1351 N N . THR A 1 174 ? -4.768 14.833 -14.264 1.00 93.69 174 THR A N 1
ATOM 1352 C CA . THR A 1 174 ? -5.349 15.965 -15.002 1.00 93.69 174 THR A CA 1
ATOM 1353 C C . THR A 1 174 ? -4.609 16.202 -16.317 1.00 93.69 174 THR A C 1
ATOM 1355 O O . THR A 1 174 ? -5.240 16.228 -17.372 1.00 93.69 174 THR A O 1
ATOM 1358 N N . GLU A 1 175 ? -3.276 16.274 -16.283 1.00 92.31 175 GLU A N 1
ATOM 1359 C CA . GLU A 1 175 ? -2.421 16.445 -17.471 1.00 92.31 175 GLU A CA 1
ATOM 1360 C C . GLU A 1 175 ? -2.649 15.347 -18.519 1.00 92.31 175 GLU A C 1
ATOM 1362 O O . GLU A 1 175 ? -2.674 15.614 -19.721 1.00 92.31 175 GLU A O 1
ATOM 1367 N N . LYS A 1 176 ? -2.862 14.104 -18.068 1.00 89.31 176 LYS A N 1
ATOM 1368 C CA . LYS A 1 176 ? -3.131 12.957 -18.945 1.00 89.31 176 LYS A CA 1
ATOM 1369 C C . LYS A 1 176 ? -4.608 12.786 -19.332 1.00 89.31 176 LYS A C 1
ATOM 1371 O O . LYS A 1 176 ? -4.920 11.834 -20.041 1.00 89.31 176 LYS A O 1
ATOM 1376 N N . ASN A 1 177 ? -5.517 13.677 -18.919 1.00 90.56 177 ASN A N 1
ATOM 1377 C CA . ASN A 1 177 ? -6.974 13.556 -19.128 1.00 90.56 177 ASN A CA 1
ATOM 1378 C C . ASN A 1 177 ? -7.595 12.267 -18.543 1.00 90.56 177 ASN A C 1
ATOM 1380 O O . ASN A 1 177 ? -8.544 11.702 -19.095 1.00 90.56 177 ASN A O 1
ATOM 1384 N N . LEU A 1 178 ? -7.056 11.801 -17.417 1.00 90.75 178 LEU A N 1
ATOM 1385 C CA . LEU A 1 178 ? -7.465 10.585 -16.705 1.00 90.75 178 LEU A CA 1
ATOM 1386 C C . LEU A 1 178 ? -8.125 10.861 -15.353 1.00 90.75 178 LEU A C 1
ATOM 1388 O O . LEU A 1 178 ? -8.612 9.926 -14.717 1.00 90.75 178 LEU A O 1
ATOM 1392 N N . TYR A 1 179 ? -8.151 12.118 -14.908 1.00 92.00 179 TYR A N 1
ATOM 1393 C CA . TYR A 1 179 ? -8.798 12.503 -13.657 1.00 92.00 179 TYR A CA 1
ATOM 1394 C C . TYR A 1 179 ? -10.272 12.072 -13.654 1.00 92.00 179 TYR A C 1
ATOM 1396 O O . TYR A 1 179 ? -11.025 12.387 -14.578 1.00 92.00 179 TYR A O 1
ATOM 1404 N N . GLY A 1 180 ? -10.665 11.296 -12.640 1.00 86.69 180 GLY A N 1
ATOM 1405 C CA . GLY A 1 180 ? -12.009 10.719 -12.525 1.00 86.69 180 GLY A CA 1
ATOM 1406 C C . GLY A 1 180 ? -12.319 9.577 -13.505 1.00 86.69 180 GLY A C 1
ATOM 1407 O O . GLY A 1 180 ? -13.444 9.087 -13.516 1.00 86.69 180 GLY A O 1
ATOM 1408 N N . ARG A 1 181 ? -11.354 9.152 -14.333 1.00 87.94 181 ARG A N 1
ATOM 1409 C CA . ARG A 1 181 ? -11.526 8.089 -15.345 1.00 87.94 181 ARG A CA 1
ATOM 1410 C C . ARG A 1 181 ? -10.676 6.854 -15.071 1.00 87.94 181 ARG A C 1
ATOM 1412 O O . ARG A 1 181 ? -11.073 5.759 -15.452 1.00 87.94 181 ARG A O 1
ATOM 1419 N N . LEU A 1 182 ? -9.524 7.025 -14.425 1.00 87.25 182 LEU A N 1
ATOM 1420 C CA . LEU A 1 182 ? -8.633 5.934 -14.041 1.00 87.25 182 LEU A CA 1
ATOM 1421 C C . LEU A 1 182 ? -8.441 5.921 -12.525 1.00 87.25 182 LEU A C 1
ATOM 1423 O O . LEU A 1 182 ? -7.766 6.790 -11.978 1.00 87.25 182 LEU A O 1
ATOM 1427 N N . GLY A 1 183 ? -8.991 4.904 -11.864 1.00 85.94 183 GLY A N 1
ATOM 1428 C CA . GLY A 1 183 ? -8.693 4.629 -10.463 1.00 85.94 183 GLY A CA 1
ATOM 1429 C C . GLY A 1 183 ? -7.406 3.818 -10.347 1.00 85.94 183 GLY A C 1
ATOM 1430 O O . GLY A 1 183 ? -7.404 2.641 -10.694 1.00 85.94 183 GLY A O 1
ATOM 1431 N N . LEU A 1 184 ? -6.319 4.435 -9.873 1.00 90.44 184 LEU A N 1
ATOM 1432 C CA . LEU A 1 184 ? -5.065 3.716 -9.590 1.00 90.44 184 LEU A CA 1
ATOM 1433 C C . LEU A 1 184 ? -5.160 2.857 -8.323 1.00 90.44 184 LEU A C 1
ATOM 1435 O O . LEU A 1 184 ? -4.376 1.928 -8.161 1.00 90.44 184 LEU A O 1
ATOM 1439 N N . VAL A 1 185 ? -6.110 3.168 -7.437 1.00 93.00 185 VAL A N 1
ATOM 1440 C CA . VAL A 1 185 ? -6.524 2.297 -6.335 1.00 93.00 185 VAL A CA 1
ATOM 1441 C C . VAL A 1 185 ? -7.948 1.855 -6.632 1.00 93.00 185 VAL A C 1
ATOM 1443 O O . VAL A 1 185 ? -8.865 2.679 -6.698 1.00 93.00 185 VAL A O 1
ATOM 1446 N N . THR A 1 186 ? -8.135 0.558 -6.858 1.00 91.75 186 THR A N 1
ATOM 1447 C CA . THR A 1 186 ? -9.452 0.019 -7.207 1.00 91.75 186 THR A CA 1
ATOM 1448 C C . THR A 1 186 ? -10.368 -0.029 -5.986 1.00 91.75 186 THR A C 1
ATOM 1450 O O . THR A 1 186 ? -9.922 -0.134 -4.839 1.00 91.75 186 THR A O 1
ATOM 1453 N N . GLY A 1 187 ? -11.678 0.020 -6.232 1.00 92.94 187 GLY A N 1
ATOM 1454 C CA . GLY A 1 187 ? -12.663 -0.138 -5.166 1.00 92.94 187 GLY A CA 1
ATOM 1455 C C . GLY A 1 187 ? -12.566 -1.498 -4.472 1.00 92.94 187 GLY A C 1
ATOM 1456 O O . GLY A 1 187 ? -12.709 -1.570 -3.260 1.00 92.94 187 GLY A O 1
ATOM 1457 N N . GLU A 1 188 ? -12.264 -2.564 -5.213 1.00 93.88 188 GLU A N 1
ATOM 1458 C CA . GLU A 1 188 ? -12.107 -3.915 -4.660 1.00 93.88 188 GLU A CA 1
ATOM 1459 C C . GLU A 1 188 ? -10.924 -3.998 -3.689 1.00 93.88 188 GLU A C 1
ATOM 1461 O O . GLU A 1 188 ? -11.075 -4.495 -2.574 1.00 93.88 188 GLU A O 1
ATOM 1466 N N . GLN A 1 189 ? -9.775 -3.429 -4.065 1.00 94.44 189 GLN A N 1
ATOM 1467 C CA . GLN A 1 189 ? -8.597 -3.351 -3.198 1.00 94.44 189 GLN A CA 1
ATOM 1468 C C . GLN A 1 189 ? -8.886 -2.582 -1.903 1.00 94.44 189 GLN A C 1
ATOM 1470 O O . GLN A 1 189 ? -8.533 -3.034 -0.814 1.00 94.44 189 GLN A O 1
ATOM 1475 N N . MET A 1 190 ? -9.554 -1.429 -2.007 1.00 96.50 190 MET A N 1
ATOM 1476 C CA . MET A 1 190 ? -9.890 -0.628 -0.831 1.00 96.50 190 MET A CA 1
ATOM 1477 C C . MET A 1 190 ? -10.949 -1.313 0.049 1.00 96.50 190 MET A C 1
ATOM 1479 O O . MET A 1 190 ? -10.844 -1.267 1.273 1.00 96.50 190 MET A O 1
ATOM 1483 N N . ALA A 1 191 ? -11.938 -1.989 -0.541 1.00 97.31 191 ALA A N 1
ATOM 1484 C CA . ALA A 1 191 ? -12.921 -2.771 0.209 1.00 97.31 191 ALA A CA 1
ATOM 1485 C C . ALA A 1 191 ? -12.274 -3.957 0.939 1.00 97.31 191 ALA A C 1
ATOM 1487 O O . ALA A 1 191 ? -12.580 -4.189 2.107 1.00 97.31 191 ALA A O 1
ATOM 1488 N N . SER A 1 192 ? -11.332 -4.653 0.294 1.00 97.06 192 SER A N 1
ATOM 1489 C CA . SER A 1 192 ? -10.544 -5.714 0.931 1.00 97.06 192 SER A CA 1
ATOM 1490 C C . SER A 1 192 ? -9.744 -5.184 2.121 1.00 97.06 192 SER A C 1
ATOM 1492 O O . SER A 1 192 ? -9.703 -5.829 3.163 1.00 97.06 192 SER A O 1
ATOM 1494 N N . LEU A 1 193 ? -9.141 -3.996 2.003 1.00 98.19 193 LEU A N 1
ATOM 1495 C CA . LEU A 1 193 ? -8.414 -3.376 3.112 1.00 98.19 193 LEU A CA 1
ATOM 1496 C C . LEU A 1 193 ? -9.340 -3.010 4.281 1.00 98.19 193 LEU A C 1
ATOM 1498 O O . LEU A 1 193 ? -8.974 -3.211 5.436 1.00 98.19 193 LEU A O 1
ATOM 1502 N N . VAL A 1 194 ? -10.532 -2.480 3.998 1.00 98.25 194 VAL A N 1
ATOM 1503 C CA . VAL A 1 194 ? -11.537 -2.178 5.032 1.00 98.25 194 VAL A CA 1
ATOM 1504 C C . VAL A 1 194 ? -11.945 -3.443 5.783 1.00 98.25 194 VAL A C 1
ATOM 1506 O O . VAL A 1 194 ? -12.000 -3.438 7.014 1.00 98.25 194 VAL A O 1
ATOM 1509 N N . GLU A 1 195 ? -12.186 -4.532 5.057 1.00 97.81 195 GLU A N 1
ATOM 1510 C CA . GLU A 1 195 ? -12.535 -5.819 5.653 1.00 97.81 195 GLU A CA 1
ATOM 1511 C C . GLU A 1 195 ? -11.384 -6.392 6.492 1.00 97.81 195 GLU A C 1
ATOM 1513 O O . GLU A 1 195 ? -11.604 -6.831 7.620 1.00 97.81 195 GLU A O 1
ATOM 1518 N N . ASP A 1 196 ? -10.144 -6.303 6.009 1.00 97.31 196 ASP A N 1
ATOM 1519 C CA . ASP A 1 196 ? -8.956 -6.687 6.778 1.00 97.31 196 ASP A CA 1
ATOM 1520 C C . ASP A 1 196 ? -8.845 -5.903 8.090 1.00 97.31 196 ASP A C 1
ATOM 1522 O O . ASP A 1 196 ? -8.568 -6.484 9.143 1.00 97.31 196 ASP A O 1
ATOM 1526 N N . VAL A 1 197 ? -9.065 -4.585 8.047 1.00 97.25 197 VAL A N 1
ATOM 1527 C CA . VAL A 1 197 ? -9.052 -3.728 9.241 1.00 97.25 197 VAL A CA 1
ATOM 1528 C C . VAL A 1 197 ? -10.140 -4.161 10.213 1.00 97.25 197 VAL A C 1
ATOM 1530 O O . VAL A 1 197 ? -9.842 -4.333 11.392 1.00 97.25 197 VAL A O 1
ATOM 1533 N N . ARG A 1 198 ? -11.363 -4.409 9.728 1.00 96.50 198 ARG A N 1
ATOM 1534 C CA . ARG A 1 198 ? -12.477 -4.905 10.547 1.00 96.50 198 ARG A CA 1
ATOM 1535 C C . ARG A 1 198 ? -12.111 -6.210 11.250 1.00 96.50 198 ARG A C 1
ATOM 1537 O O . ARG A 1 198 ? -12.167 -6.283 12.474 1.00 96.50 198 ARG A O 1
ATOM 1544 N N . LEU A 1 199 ? -11.651 -7.206 10.493 1.00 94.88 199 LEU A N 1
ATOM 1545 C CA . LEU A 1 199 ? -11.281 -8.520 11.024 1.00 94.88 199 LEU A CA 1
ATOM 1546 C C . LEU A 1 199 ? -10.111 -8.448 12.014 1.00 94.88 199 LEU A C 1
ATOM 1548 O O . LEU A 1 199 ? -10.077 -9.209 12.983 1.00 94.88 199 LEU A O 1
ATOM 1552 N N . LEU A 1 200 ? -9.134 -7.569 11.780 1.00 93.44 200 LEU A N 1
ATOM 1553 C CA . LEU A 1 200 ? -8.031 -7.350 12.716 1.00 93.44 200 LEU A CA 1
ATOM 1554 C C . LEU A 1 200 ? -8.504 -6.636 13.984 1.00 93.44 200 LEU A C 1
ATOM 1556 O O . LEU A 1 200 ? -8.107 -7.041 15.073 1.00 93.44 200 LEU A O 1
ATOM 1560 N N . SER A 1 201 ? -9.361 -5.620 13.866 1.00 93.62 201 SER A N 1
ATOM 1561 C CA . SER A 1 201 ? -9.953 -4.930 15.015 1.00 93.62 201 SER A CA 1
ATOM 1562 C C . SER A 1 201 ? -10.801 -5.870 15.873 1.00 93.62 201 SER A C 1
ATOM 1564 O O . SER A 1 201 ? -10.638 -5.853 17.089 1.00 93.62 201 SER A O 1
ATOM 1566 N N . ASP A 1 202 ? -11.619 -6.734 15.265 1.00 92.19 202 ASP A N 1
ATOM 1567 C CA . ASP A 1 202 ? -12.475 -7.697 15.979 1.00 92.19 202 ASP A CA 1
ATOM 1568 C C . ASP A 1 202 ? -11.663 -8.747 16.756 1.00 92.19 202 ASP A C 1
ATOM 1570 O O . ASP A 1 202 ? -12.070 -9.204 17.825 1.00 92.19 202 ASP A O 1
ATOM 1574 N N . LYS A 1 203 ? -10.494 -9.138 16.231 1.00 90.94 203 LYS A N 1
ATOM 1575 C CA . LYS A 1 203 ? -9.581 -10.084 16.897 1.00 90.94 203 LYS A CA 1
ATOM 1576 C C . LYS A 1 203 ? -8.824 -9.460 18.069 1.00 90.94 203 LYS A C 1
ATOM 1578 O O . LYS A 1 203 ? -8.333 -10.190 18.931 1.00 90.94 203 LYS A O 1
ATOM 1583 N N . LEU A 1 204 ? -8.668 -8.139 18.085 1.00 89.50 204 LEU A N 1
ATOM 1584 C CA . LEU A 1 204 ? -7.935 -7.427 19.125 1.00 89.50 204 LEU A CA 1
ATOM 1585 C C . LEU A 1 204 ? -8.873 -7.058 20.276 1.00 89.50 204 LEU A C 1
ATOM 1587 O O . LEU A 1 204 ? -9.994 -6.613 20.067 1.00 89.50 204 LEU A O 1
ATOM 1591 N N . ASN A 1 205 ? -8.405 -7.191 21.520 1.00 82.25 205 ASN A N 1
ATOM 1592 C CA . ASN A 1 205 ? -9.180 -6.739 22.675 1.00 82.25 205 ASN A CA 1
ATOM 1593 C C . ASN A 1 205 ? -9.280 -5.194 22.663 1.00 82.25 205 ASN A C 1
ATOM 1595 O O . ASN A 1 205 ? -8.243 -4.535 22.827 1.00 82.25 205 ASN A O 1
ATOM 1599 N N . PRO A 1 206 ? -10.487 -4.599 22.541 1.00 76.25 206 PRO A N 1
ATOM 1600 C CA . PRO A 1 206 ? -10.650 -3.148 22.425 1.00 76.25 206 PRO A CA 1
ATOM 1601 C C . PRO A 1 206 ? -10.078 -2.371 23.616 1.00 76.25 206 PRO A C 1
ATOM 1603 O O . PRO A 1 206 ? -9.559 -1.273 23.442 1.00 76.25 206 PRO A O 1
ATOM 1606 N N . LEU A 1 207 ? -10.088 -2.959 24.819 1.00 78.75 207 LEU A N 1
ATOM 1607 C CA . LEU A 1 207 ? -9.555 -2.326 26.033 1.00 78.75 207 LEU A CA 1
ATOM 1608 C C . LEU A 1 207 ? -8.037 -2.110 25.984 1.00 78.75 207 LEU A C 1
ATOM 1610 O O . LEU A 1 207 ? -7.503 -1.270 26.706 1.00 78.75 207 LEU A O 1
ATOM 1614 N N . HIS A 1 208 ? -7.332 -2.873 25.150 1.00 83.25 208 HIS A N 1
ATOM 1615 C CA . HIS A 1 208 ? -5.876 -2.822 25.054 1.00 83.25 208 HIS A CA 1
ATOM 1616 C C . HIS A 1 208 ? -5.380 -2.293 23.713 1.00 83.25 208 HIS A C 1
ATOM 1618 O O . HIS A 1 208 ? -4.229 -1.869 23.654 1.00 83.25 208 HIS A O 1
ATOM 1624 N N . ALA A 1 209 ? -6.213 -2.311 22.671 1.00 90.81 209 ALA A N 1
ATOM 1625 C CA . ALA A 1 209 ? -5.852 -1.923 21.308 1.00 90.81 209 ALA A CA 1
ATOM 1626 C C . ALA A 1 209 ? -6.538 -0.634 20.818 1.00 90.81 209 ALA A C 1
ATOM 1628 O O . ALA A 1 209 ? -6.438 -0.308 19.639 1.00 90.81 209 ALA A O 1
ATOM 1629 N N . ALA A 1 210 ? -7.251 0.095 21.689 1.00 92.50 210 ALA A N 1
ATOM 1630 C CA . ALA A 1 210 ? -8.029 1.275 21.301 1.00 92.50 210 ALA A CA 1
ATOM 1631 C C . ALA A 1 210 ? -7.212 2.312 20.513 1.00 92.50 210 ALA A C 1
ATOM 1633 O O . ALA A 1 210 ? -7.677 2.792 19.485 1.00 92.50 210 ALA A O 1
ATOM 1634 N N . LYS A 1 211 ? -5.980 2.613 20.951 1.00 93.88 211 LYS A N 1
ATOM 1635 C CA . LYS A 1 211 ? -5.111 3.603 20.291 1.00 93.88 211 LYS A CA 1
ATOM 1636 C C . LYS A 1 211 ? -4.668 3.139 18.906 1.00 93.88 211 LYS A C 1
ATOM 1638 O O . LYS A 1 211 ? -4.597 3.930 17.974 1.00 93.88 211 LYS A O 1
ATOM 1643 N N . GLU A 1 212 ? -4.347 1.858 18.775 1.00 95.00 212 GLU A N 1
ATOM 1644 C CA . GLU A 1 212 ? -3.899 1.259 17.523 1.00 95.00 212 GLU A CA 1
ATOM 1645 C C . GLU A 1 212 ? -5.053 1.137 16.518 1.00 95.00 212 GLU A C 1
ATOM 1647 O O . GLU A 1 212 ? -4.855 1.399 15.332 1.00 95.00 212 GLU A O 1
ATOM 1652 N N . ILE A 1 213 ? -6.260 0.815 16.996 1.00 96.31 213 ILE A N 1
ATOM 1653 C CA . ILE A 1 213 ? -7.496 0.827 16.202 1.00 96.31 213 ILE A CA 1
ATOM 1654 C C . ILE A 1 213 ? -7.825 2.247 15.741 1.00 96.31 213 ILE A C 1
ATOM 1656 O O . ILE A 1 213 ? -8.056 2.456 14.552 1.00 96.31 213 ILE A O 1
ATOM 1660 N N . GLU A 1 214 ? -7.790 3.227 16.644 1.00 96.94 214 GLU A N 1
ATOM 1661 C CA . GLU A 1 214 ? -8.025 4.634 16.313 1.00 96.94 214 GLU A CA 1
ATOM 1662 C C . GLU A 1 214 ? -7.040 5.130 15.247 1.00 96.94 214 GLU A C 1
ATOM 1664 O O . GLU A 1 214 ? -7.466 5.648 14.217 1.00 96.94 214 GLU A O 1
ATOM 1669 N N . LEU A 1 215 ? -5.740 4.867 15.423 1.00 97.56 215 LEU A N 1
ATOM 1670 C CA . LEU A 1 215 ? -4.709 5.265 14.464 1.00 97.56 215 LEU A CA 1
ATOM 1671 C C . LEU A 1 215 ? -4.880 4.594 13.090 1.00 97.56 215 LEU A C 1
ATOM 1673 O O . LEU A 1 215 ? -4.673 5.240 12.061 1.00 97.56 215 LEU A O 1
ATOM 1677 N N . ALA A 1 216 ? -5.241 3.309 13.050 1.00 98.31 216 ALA A N 1
ATOM 1678 C CA . ALA A 1 216 ? -5.497 2.601 11.796 1.00 98.31 216 ALA A CA 1
ATOM 1679 C C . ALA A 1 216 ? -6.696 3.203 11.044 1.00 98.31 216 ALA A C 1
ATOM 1681 O O . ALA A 1 216 ? -6.608 3.458 9.839 1.00 98.31 216 ALA A O 1
ATOM 1682 N N . LEU A 1 217 ? -7.790 3.484 11.760 1.00 98.44 217 LEU A N 1
ATOM 1683 C CA . LEU A 1 217 ? -8.995 4.093 11.194 1.00 98.44 217 LEU A CA 1
ATOM 1684 C C . LEU A 1 217 ? -8.755 5.540 10.748 1.00 98.44 217 LEU A C 1
ATOM 1686 O O . LEU A 1 217 ? -9.229 5.921 9.678 1.00 98.44 217 LEU A O 1
ATOM 1690 N N . ASP A 1 218 ? -7.963 6.316 11.490 1.00 98.62 218 ASP A N 1
ATOM 1691 C CA . ASP A 1 218 ? -7.569 7.669 11.090 1.00 98.62 218 ASP A CA 1
ATOM 1692 C C . ASP A 1 218 ? -6.757 7.656 9.791 1.00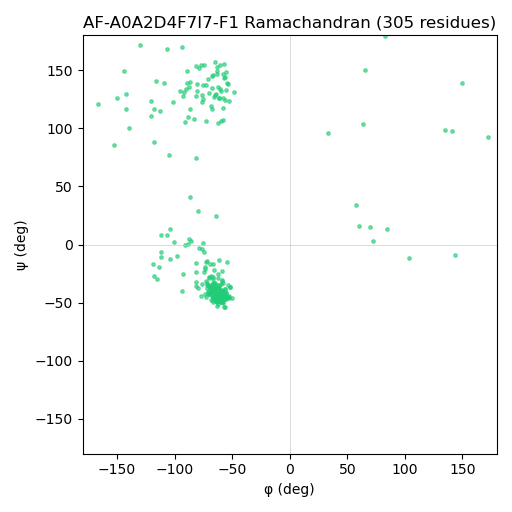 98.62 218 ASP A C 1
ATOM 1694 O O . ASP A 1 218 ? -7.043 8.421 8.866 1.00 98.62 218 ASP A O 1
ATOM 1698 N N . ARG A 1 219 ? -5.765 6.760 9.682 1.00 98.62 219 ARG A N 1
ATOM 1699 C CA . ARG A 1 219 ? -4.968 6.617 8.453 1.00 98.62 219 ARG A CA 1
ATOM 1700 C C . ARG A 1 219 ? -5.838 6.200 7.271 1.00 98.62 219 ARG A C 1
ATOM 1702 O O . ARG A 1 219 ? -5.711 6.788 6.196 1.00 98.62 219 ARG A O 1
ATOM 1709 N N . LEU A 1 220 ? -6.746 5.244 7.474 1.00 98.62 220 LEU A N 1
ATOM 1710 C CA . LEU A 1 220 ? -7.697 4.799 6.455 1.00 98.62 220 LEU A CA 1
ATOM 1711 C C . LEU A 1 220 ? -8.596 5.950 5.987 1.00 98.62 220 LEU A C 1
ATOM 1713 O O . LEU A 1 220 ? -8.710 6.187 4.785 1.00 98.62 220 LEU A O 1
ATOM 1717 N N . ALA A 1 221 ? -9.179 6.701 6.924 1.00 98.31 221 ALA A N 1
ATOM 1718 C CA . ALA A 1 221 ? -10.052 7.833 6.631 1.00 98.31 221 ALA A CA 1
ATOM 1719 C C . ALA A 1 221 ? -9.327 8.926 5.831 1.00 98.31 221 ALA A C 1
ATOM 1721 O O . ALA A 1 221 ? -9.843 9.388 4.811 1.00 98.31 221 ALA A O 1
ATOM 1722 N N . GLN A 1 222 ? -8.110 9.296 6.245 1.00 98.44 222 GLN A N 1
ATOM 1723 C CA . GLN A 1 222 ? -7.287 10.287 5.540 1.00 98.44 222 GLN A CA 1
ATOM 1724 C C . GLN A 1 222 ? -6.945 9.825 4.121 1.00 98.44 222 GLN A C 1
ATOM 1726 O O . GLN A 1 222 ? -7.115 10.588 3.170 1.00 98.44 222 GLN A O 1
ATOM 1731 N N . ILE A 1 223 ? -6.504 8.574 3.962 1.00 98.44 223 ILE A N 1
ATOM 1732 C CA . ILE A 1 223 ? -6.160 8.013 2.651 1.00 98.44 223 ILE A CA 1
ATOM 1733 C C . ILE A 1 223 ? -7.387 7.977 1.740 1.00 98.44 223 ILE A C 1
ATOM 1735 O O . ILE A 1 223 ? -7.290 8.426 0.602 1.00 98.44 223 ILE A O 1
ATOM 1739 N N . MET A 1 224 ? -8.540 7.502 2.222 1.00 97.50 224 MET A N 1
ATOM 1740 C CA . MET A 1 224 ? -9.780 7.487 1.439 1.00 97.50 224 MET A CA 1
ATOM 1741 C C . MET A 1 224 ? -10.184 8.895 1.001 1.00 97.50 224 MET A C 1
ATOM 1743 O O . MET A 1 224 ? -10.461 9.117 -0.177 1.00 97.50 224 MET A O 1
ATOM 1747 N N . GLN A 1 225 ? -10.176 9.856 1.930 1.00 96.88 225 GLN A N 1
ATOM 1748 C CA . GLN A 1 225 ? -10.543 11.238 1.642 1.00 96.88 225 GLN A CA 1
ATOM 1749 C C . GLN A 1 225 ? -9.638 11.850 0.567 1.00 96.88 225 GLN A C 1
ATOM 1751 O O . GLN A 1 225 ? -10.142 12.420 -0.404 1.00 96.88 225 GLN A O 1
ATOM 1756 N N . VAL A 1 226 ? -8.316 11.724 0.723 1.00 97.44 226 VAL A N 1
ATOM 1757 C CA . VAL A 1 226 ? -7.352 12.298 -0.224 1.00 97.44 226 VAL A CA 1
ATOM 1758 C C . VAL A 1 226 ? -7.385 11.543 -1.553 1.00 97.44 226 VAL A C 1
ATOM 1760 O O . VAL A 1 226 ? -7.431 12.179 -2.599 1.00 97.44 226 VAL A O 1
ATOM 1763 N N . ALA A 1 227 ? -7.453 10.210 -1.551 1.00 96.88 227 ALA A N 1
ATOM 1764 C CA . ALA A 1 227 ? -7.517 9.421 -2.783 1.00 96.88 227 ALA A CA 1
ATOM 1765 C C . ALA A 1 227 ? -8.778 9.726 -3.606 1.00 96.88 227 ALA A C 1
ATOM 1767 O O . ALA A 1 227 ? -8.695 9.825 -4.832 1.00 96.88 227 ALA A O 1
ATOM 1768 N N . MET A 1 228 ? -9.927 9.920 -2.952 1.00 96.25 228 MET A N 1
ATOM 1769 C CA . MET A 1 228 ? -11.162 10.337 -3.622 1.00 96.25 228 MET A CA 1
ATOM 1770 C C . MET A 1 228 ? -11.055 11.760 -4.177 1.00 96.25 228 MET A C 1
ATOM 1772 O O . MET A 1 228 ? -11.395 11.989 -5.335 1.00 96.25 228 MET A O 1
ATOM 1776 N N . ALA A 1 229 ? -10.540 12.712 -3.392 1.00 95.12 229 ALA A N 1
ATOM 1777 C CA . ALA A 1 229 ? -10.358 14.095 -3.843 1.00 95.12 229 ALA A CA 1
ATOM 1778 C C . ALA A 1 229 ? -9.370 14.204 -5.021 1.00 95.12 229 ALA A C 1
ATOM 1780 O O . ALA A 1 229 ? -9.589 14.972 -5.961 1.00 95.12 229 ALA A O 1
ATOM 1781 N N . SER A 1 230 ? -8.320 13.384 -5.012 1.00 94.94 230 SER A N 1
ATOM 1782 C CA . SER A 1 230 ? -7.314 13.321 -6.072 1.00 94.94 230 SER A CA 1
ATOM 1783 C C . SER A 1 230 ? -7.750 12.537 -7.313 1.00 94.94 230 SER A C 1
ATOM 1785 O O . SER A 1 230 ? -6.991 12.469 -8.279 1.00 94.94 230 SER A O 1
ATOM 1787 N N . GLY A 1 231 ? -8.946 11.935 -7.316 1.00 93.31 231 GLY A N 1
ATOM 1788 C CA . GLY A 1 231 ? -9.434 11.109 -8.426 1.00 93.31 231 GLY A CA 1
ATOM 1789 C C . GLY A 1 231 ? -8.695 9.773 -8.583 1.00 93.31 231 GLY A C 1
ATOM 1790 O O . GLY A 1 231 ? -8.806 9.140 -9.629 1.00 93.31 231 GLY A O 1
ATOM 1791 N N . VAL A 1 232 ? -7.944 9.356 -7.559 1.00 93.50 232 VAL A N 1
ATOM 1792 C CA . VAL A 1 232 ? -7.182 8.097 -7.499 1.00 93.50 232 VAL A CA 1
ATOM 1793 C C . VAL A 1 232 ? -8.079 6.918 -7.116 1.00 93.50 232 VAL A C 1
ATOM 1795 O O . VAL A 1 232 ? -7.847 5.801 -7.578 1.00 93.50 232 VAL A O 1
ATOM 1798 N N . LEU A 1 233 ? -9.101 7.175 -6.297 1.00 95.62 233 LEU A N 1
ATOM 1799 C CA . LEU A 1 233 ? -10.137 6.223 -5.901 1.00 95.62 233 LEU A CA 1
ATOM 1800 C C . LEU A 1 233 ? -11.496 6.733 -6.392 1.00 95.62 233 LEU A C 1
ATOM 1802 O O . LEU A 1 233 ? -11.967 7.780 -5.953 1.00 95.62 233 LEU A O 1
ATOM 1806 N N . LEU A 1 234 ? -12.143 5.984 -7.286 1.00 94.75 234 LEU A N 1
ATOM 1807 C CA . LEU A 1 234 ? -13.394 6.388 -7.948 1.00 94.75 234 LEU A CA 1
ATOM 1808 C C . LEU A 1 234 ? -14.648 6.025 -7.134 1.00 94.75 234 LEU A C 1
ATOM 1810 O O . LEU A 1 234 ? -15.644 5.551 -7.678 1.00 94.75 234 LEU A O 1
ATOM 1814 N N . TRP A 1 235 ? -14.595 6.208 -5.817 1.00 94.50 235 TRP A N 1
ATOM 1815 C CA . TRP A 1 235 ? -15.730 5.954 -4.935 1.00 94.50 235 TRP A CA 1
ATOM 1816 C C . TRP A 1 235 ? -16.626 7.170 -4.761 1.00 94.50 235 TRP A C 1
ATOM 1818 O O . TRP A 1 235 ? -16.186 8.318 -4.753 1.00 94.50 235 TRP A O 1
ATOM 1828 N N . THR A 1 236 ? -17.907 6.890 -4.552 1.00 92.69 236 THR A N 1
ATOM 1829 C CA . THR A 1 236 ? -18.881 7.860 -4.061 1.00 92.69 236 THR A CA 1
ATOM 1830 C C . THR A 1 236 ? -18.992 7.781 -2.538 1.00 92.69 236 THR A C 1
ATOM 1832 O O . THR A 1 236 ? -18.523 6.844 -1.888 1.00 92.69 236 THR A O 1
ATOM 1835 N N . ARG A 1 237 ? -19.689 8.752 -1.945 1.00 91.38 237 ARG A N 1
ATOM 1836 C CA . ARG A 1 237 ? -20.026 8.718 -0.513 1.00 91.38 237 ARG A CA 1
ATOM 1837 C C . ARG A 1 237 ? -20.909 7.531 -0.137 1.00 91.38 237 ARG A C 1
ATOM 1839 O O . ARG A 1 237 ? -20.860 7.078 1.001 1.00 91.38 237 ARG A O 1
ATOM 1846 N N . GLU A 1 238 ? -21.721 7.042 -1.070 1.00 93.56 238 GLU A N 1
ATOM 1847 C CA . GLU A 1 238 ? -22.533 5.851 -0.845 1.00 93.56 238 GLU A CA 1
ATOM 1848 C C . GLU A 1 238 ? -21.646 4.617 -0.701 1.00 93.56 238 GLU A C 1
ATOM 1850 O O . GLU A 1 238 ? -21.798 3.898 0.281 1.00 93.56 238 GLU A O 1
ATOM 1855 N N . ASN A 1 239 ? -20.643 4.460 -1.576 1.00 94.81 239 ASN A N 1
ATOM 1856 C CA . ASN A 1 239 ? -19.661 3.378 -1.463 1.00 94.81 239 ASN A CA 1
ATOM 1857 C C . ASN A 1 239 ? -18.942 3.405 -0.106 1.00 94.81 239 ASN A C 1
ATOM 1859 O O . ASN A 1 239 ? -18.818 2.367 0.539 1.00 94.81 239 ASN A O 1
ATOM 1863 N N . LEU A 1 240 ? -18.527 4.588 0.369 1.00 94.69 240 LEU A N 1
ATOM 1864 C CA . LEU A 1 240 ? -17.937 4.728 1.705 1.00 94.69 240 LEU A CA 1
ATOM 1865 C C . LEU A 1 240 ? -18.892 4.259 2.804 1.00 94.69 240 LEU A C 1
ATOM 1867 O O . LEU A 1 240 ? -18.497 3.486 3.670 1.00 94.69 240 LEU A O 1
ATOM 1871 N N . ARG A 1 241 ? -20.152 4.707 2.773 1.00 95.00 241 ARG A N 1
ATOM 1872 C CA . ARG A 1 241 ? -21.140 4.335 3.793 1.00 95.00 241 ARG A CA 1
ATOM 1873 C C . ARG A 1 241 ? -21.398 2.831 3.803 1.00 95.00 241 ARG A C 1
ATOM 1875 O O . ARG A 1 241 ? -21.507 2.261 4.881 1.00 95.00 241 ARG A O 1
ATOM 1882 N N . THR A 1 242 ? -21.486 2.202 2.631 1.00 95.81 242 THR A N 1
ATOM 1883 C CA . THR A 1 242 ? -21.733 0.759 2.521 1.00 95.81 242 THR A CA 1
ATOM 1884 C C . THR A 1 242 ? -20.532 -0.068 2.958 1.00 95.81 242 THR A C 1
ATOM 1886 O O . THR A 1 242 ? -20.705 -1.069 3.639 1.00 95.81 242 THR A O 1
ATOM 1889 N N . VAL A 1 243 ? -19.317 0.334 2.576 1.00 96.00 243 VAL A N 1
ATOM 1890 C CA . VAL A 1 243 ? -18.109 -0.459 2.841 1.00 96.00 243 VAL A CA 1
ATOM 1891 C C . VAL A 1 243 ? -17.630 -0.267 4.284 1.00 96.00 243 VAL A C 1
ATOM 1893 O O . VAL A 1 243 ? -17.214 -1.223 4.928 1.00 96.00 243 VAL A O 1
ATOM 1896 N N . CYS A 1 244 ? -17.742 0.945 4.832 1.00 96.38 244 CYS A N 1
ATOM 1897 C CA . CYS A 1 244 ? -17.267 1.259 6.180 1.00 96.38 244 CYS A CA 1
ATOM 1898 C C . CYS A 1 244 ? -18.304 1.005 7.289 1.00 96.38 244 CYS A C 1
ATOM 1900 O O . CYS A 1 244 ? -17.996 1.247 8.453 1.00 96.38 244 CYS A O 1
ATOM 1902 N N . SER A 1 245 ? -19.521 0.533 6.980 1.00 93.56 245 SER A N 1
ATOM 1903 C CA . SER A 1 245 ? -20.592 0.379 7.984 1.00 93.56 245 SER A CA 1
ATOM 1904 C C . SER A 1 245 ? -20.261 -0.611 9.103 1.00 93.56 245 SER A C 1
ATOM 1906 O O . SER A 1 245 ? -20.836 -0.520 10.183 1.00 93.56 245 SER A O 1
ATOM 1908 N N . GLY A 1 246 ? -19.374 -1.572 8.835 1.00 91.94 246 GLY A N 1
ATOM 1909 C CA . GLY A 1 246 ? -18.946 -2.588 9.799 1.00 91.94 246 GLY A CA 1
ATOM 1910 C C . GLY A 1 246 ? -17.719 -2.209 10.630 1.00 91.94 246 GLY A C 1
ATOM 1911 O O . GLY A 1 246 ? -17.274 -3.030 11.425 1.00 91.94 246 GLY A O 1
ATOM 1912 N N . LEU A 1 247 ? -17.137 -1.022 10.429 1.00 96.19 247 LEU A N 1
ATOM 1913 C CA . LEU A 1 247 ? -15.942 -0.598 11.159 1.00 96.19 247 LEU A CA 1
ATOM 1914 C C . LEU A 1 247 ? -16.286 -0.041 12.553 1.00 96.19 247 LEU A C 1
ATOM 1916 O O . LEU A 1 247 ? -17.372 0.514 12.745 1.00 96.19 247 LEU A O 1
ATOM 1920 N N . PRO A 1 248 ? -15.353 -0.123 13.523 1.00 94.56 248 PRO A N 1
ATOM 1921 C CA . PRO A 1 248 ? -15.501 0.544 14.812 1.00 94.56 248 PRO A CA 1
ATOM 1922 C C . PRO A 1 248 ? -15.703 2.058 14.662 1.00 94.56 248 PRO A C 1
ATOM 1924 O O . PRO A 1 248 ? -15.265 2.677 13.689 1.00 94.56 248 PRO A O 1
ATOM 1927 N N . HIS A 1 249 ? -16.343 2.675 15.659 1.00 93.81 249 HIS A N 1
ATOM 1928 C CA . HIS A 1 249 ? -16.566 4.120 15.655 1.00 93.81 249 HIS A CA 1
ATOM 1929 C C . HIS A 1 249 ? -15.236 4.884 15.659 1.00 93.81 249 HIS A C 1
ATOM 1931 O O . HIS A 1 249 ? -14.403 4.692 16.543 1.00 93.81 249 HIS A O 1
ATOM 1937 N N . ASN A 1 250 ? -15.068 5.793 14.700 1.00 96.56 250 ASN A N 1
ATOM 1938 C CA . ASN A 1 250 ? -13.934 6.707 14.613 1.00 96.56 250 ASN A CA 1
ATOM 1939 C C . ASN A 1 250 ? -14.415 8.073 14.107 1.00 96.56 250 ASN A C 1
ATOM 1941 O O . ASN A 1 250 ? -15.108 8.165 13.093 1.00 96.56 250 ASN A O 1
ATOM 1945 N N . ASN A 1 251 ? -14.051 9.141 14.819 1.00 96.44 251 ASN A N 1
ATOM 1946 C CA . ASN A 1 251 ? -14.571 10.483 14.550 1.00 96.44 251 ASN A CA 1
ATOM 1947 C C . ASN A 1 251 ? -14.173 10.991 13.159 1.00 96.44 251 ASN A C 1
ATOM 1949 O O . ASN A 1 251 ? -15.012 11.544 12.448 1.00 96.44 251 ASN A O 1
ATOM 1953 N N . LEU A 1 252 ? -12.918 10.782 12.752 1.00 97.12 252 LEU A N 1
ATOM 1954 C CA . LEU A 1 252 ? -12.426 11.242 11.457 1.00 97.12 252 LEU A CA 1
ATOM 1955 C C . LEU A 1 252 ? -13.116 10.506 10.307 1.00 97.12 252 LEU A C 1
ATOM 1957 O O . LEU A 1 252 ? -13.597 11.135 9.367 1.00 97.12 252 LEU A O 1
ATOM 1961 N N . LEU A 1 253 ? -13.247 9.187 10.410 1.00 96.75 253 LEU A N 1
ATOM 1962 C CA . LEU A 1 253 ? -13.948 8.366 9.433 1.00 96.75 253 LEU A CA 1
ATOM 1963 C C . LEU A 1 253 ? -15.418 8.785 9.300 1.00 96.75 253 LEU A C 1
ATOM 1965 O O . LEU A 1 253 ? -15.912 8.926 8.182 1.00 96.75 253 LEU A O 1
ATOM 1969 N N . GLN A 1 254 ? -16.105 9.061 10.413 1.00 95.44 254 GLN A N 1
ATOM 1970 C CA . GLN A 1 254 ? -17.486 9.555 10.381 1.00 95.44 254 GLN A CA 1
ATOM 1971 C C . GLN A 1 254 ? -17.605 10.918 9.687 1.00 95.44 254 GLN A C 1
ATOM 1973 O O . GLN A 1 254 ? -18.544 11.129 8.913 1.00 95.44 254 GLN A O 1
ATOM 1978 N N . LEU A 1 255 ? -16.643 11.824 9.895 1.00 95.19 255 LEU A N 1
ATOM 1979 C CA . LEU A 1 255 ? -16.580 13.096 9.166 1.00 95.19 255 LEU A CA 1
ATOM 1980 C C . LEU A 1 255 ? -16.376 12.872 7.661 1.00 95.19 255 LEU A C 1
ATOM 1982 O O . LEU A 1 255 ? -17.067 13.487 6.845 1.00 95.19 255 LEU A O 1
ATOM 1986 N N . VAL A 1 256 ? -15.480 11.958 7.280 1.00 95.31 256 VAL A N 1
ATOM 1987 C CA . VAL A 1 256 ? -15.213 11.623 5.872 1.00 95.31 256 VAL A CA 1
ATOM 1988 C C . VAL A 1 256 ? -16.450 11.029 5.195 1.00 95.31 256 VAL A C 1
ATOM 1990 O O . VAL A 1 256 ? -16.795 11.460 4.090 1.00 95.31 256 VAL A O 1
ATOM 1993 N N . ILE A 1 257 ? -17.154 10.106 5.861 1.00 94.06 257 ILE A N 1
ATOM 1994 C CA . ILE A 1 257 ? -18.395 9.487 5.365 1.00 94.06 257 ILE A CA 1
ATOM 1995 C C . ILE A 1 257 ? -19.503 10.540 5.216 1.00 94.06 257 ILE A C 1
ATOM 1997 O O . ILE A 1 257 ? -20.139 10.623 4.159 1.00 94.06 257 ILE A O 1
ATOM 2001 N N . SER A 1 258 ? -19.710 11.370 6.242 1.00 91.00 258 SER A N 1
ATOM 2002 C CA . SER A 1 258 ? -20.775 12.386 6.276 1.00 91.00 258 SER A CA 1
ATOM 2003 C C . SER A 1 258 ? -20.558 13.493 5.244 1.00 91.00 258 SER A C 1
ATOM 2005 O O . SER A 1 258 ? -21.509 13.947 4.607 1.00 91.00 258 SER A O 1
ATOM 2007 N N . GLY A 1 259 ? -19.301 13.869 5.008 1.00 83.69 259 GLY A N 1
ATOM 2008 C CA . GLY A 1 259 ? -18.932 14.909 4.058 1.00 83.69 259 GLY A CA 1
ATOM 2009 C C . GLY A 1 259 ? -19.030 16.326 4.599 1.00 83.69 259 GLY A C 1
ATOM 2010 O O . GLY A 1 259 ? -19.368 16.525 5.765 1.00 83.69 259 GLY A O 1
ATOM 2011 N N . PRO A 1 260 ? -18.694 17.328 3.765 1.00 76.06 260 PRO A N 1
ATOM 2012 C CA . PRO A 1 260 ? -18.814 18.716 4.167 1.00 76.06 260 PRO A CA 1
ATOM 2013 C C . PRO A 1 260 ? -20.272 18.989 4.521 1.00 76.06 260 PRO A C 1
ATOM 2015 O O . PRO A 1 260 ? -21.177 18.633 3.763 1.00 76.06 260 PRO A O 1
ATOM 2018 N N . VAL A 1 261 ? -20.483 19.624 5.672 1.00 58.81 261 VAL A N 1
ATOM 2019 C CA . VAL A 1 261 ? -21.798 20.113 6.077 1.00 58.81 261 VAL A CA 1
ATOM 2020 C C . VAL A 1 261 ? -22.264 21.061 4.978 1.00 58.81 261 VAL A C 1
ATOM 2022 O O . VAL A 1 261 ? -21.707 22.146 4.817 1.00 58.81 261 VAL A O 1
ATOM 2025 N N . GLN A 1 262 ? -23.238 20.638 4.169 1.00 53.59 262 GLN A N 1
ATOM 2026 C CA . GLN A 1 262 ? -23.879 21.563 3.248 1.00 53.59 262 GLN A CA 1
ATOM 2027 C C . GLN A 1 262 ? -24.534 22.648 4.107 1.00 53.59 262 GLN A C 1
ATOM 2029 O O . GLN A 1 262 ? -25.303 22.301 5.009 1.00 53.59 262 GLN A O 1
ATOM 2034 N N . PRO A 1 263 ? -24.251 23.943 3.879 1.00 45.88 263 PRO A N 1
ATOM 2035 C CA . PRO A 1 263 ? -25.048 24.979 4.504 1.00 45.88 263 PRO A CA 1
ATOM 2036 C C . PRO A 1 263 ? -26.489 24.747 4.054 1.00 45.88 263 PRO A C 1
ATOM 2038 O O . PRO A 1 263 ? -26.788 24.744 2.860 1.00 45.88 263 PRO A O 1
ATOM 2041 N N . SER A 1 264 ? -27.368 24.464 5.013 1.00 41.03 264 SER A N 1
ATOM 2042 C CA . SER A 1 264 ? -28.792 24.277 4.763 1.00 41.03 264 SER A CA 1
ATOM 2043 C C . SER A 1 264 ? -29.309 25.433 3.905 1.00 41.03 264 SER A C 1
ATOM 2045 O O . SER A 1 264 ? -29.080 26.592 4.254 1.00 41.03 264 SER A O 1
ATOM 2047 N N . ALA A 1 265 ? -30.049 25.138 2.831 1.00 49.22 265 ALA A N 1
ATOM 2048 C CA . ALA A 1 265 ? -30.646 26.148 1.947 1.00 49.22 265 ALA A CA 1
ATOM 2049 C C . ALA A 1 265 ? -31.526 27.183 2.689 1.00 49.22 265 ALA A C 1
ATOM 2051 O O . ALA A 1 265 ? -31.809 28.252 2.161 1.00 49.22 265 ALA A O 1
ATOM 2052 N N . HIS A 1 266 ? -31.908 26.906 3.940 1.00 48.78 266 HIS A N 1
ATOM 2053 C CA . HIS A 1 266 ? -32.631 27.825 4.820 1.00 48.78 266 HIS A CA 1
ATOM 2054 C C . HIS A 1 266 ? -31.778 28.949 5.441 1.00 48.78 266 HIS A C 1
ATOM 2056 O O . HIS A 1 266 ? -32.335 29.805 6.121 1.00 48.78 266 HIS A O 1
ATOM 2062 N N . ALA A 1 267 ? -30.459 28.985 5.213 1.00 43.97 267 ALA A N 1
ATOM 2063 C CA . ALA A 1 267 ? -29.568 30.040 5.719 1.00 43.97 267 ALA A CA 1
ATOM 2064 C C . ALA A 1 267 ? -29.209 31.117 4.674 1.00 43.97 267 ALA A C 1
ATOM 2066 O O . ALA A 1 267 ? -28.457 32.041 4.981 1.00 43.97 267 ALA A O 1
ATOM 2067 N N . ALA A 1 268 ? -29.742 31.037 3.451 1.00 46.16 268 ALA A N 1
ATOM 2068 C CA . ALA A 1 268 ? -29.651 32.133 2.490 1.00 46.16 268 ALA A CA 1
ATOM 2069 C C . ALA A 1 268 ? -30.744 33.171 2.798 1.00 46.16 268 ALA A C 1
ATOM 2071 O O . ALA A 1 268 ? -31.762 33.253 2.113 1.00 46.16 268 ALA A O 1
ATOM 2072 N N . LEU A 1 269 ? -30.550 33.955 3.863 1.00 51.31 269 LEU A N 1
ATOM 2073 C CA . LEU A 1 269 ? -31.276 35.217 4.001 1.00 51.31 269 LEU A CA 1
ATOM 2074 C C . LEU A 1 269 ? -30.866 36.126 2.825 1.00 51.31 269 LEU A C 1
ATOM 2076 O O . LEU A 1 269 ? -29.674 36.193 2.506 1.00 51.31 269 LEU A O 1
ATOM 2080 N N . PRO A 1 270 ? -31.810 36.817 2.159 1.00 44.62 270 PRO A N 1
ATOM 2081 C CA . PRO A 1 270 ? -31.467 37.787 1.125 1.00 44.62 270 PRO A CA 1
ATOM 2082 C C . PRO A 1 270 ? -30.516 38.849 1.706 1.00 44.62 270 PRO A C 1
ATOM 2084 O O . PRO A 1 270 ? -30.657 39.212 2.881 1.00 44.62 270 PRO A O 1
ATOM 2087 N N . PRO A 1 271 ? -29.544 39.356 0.924 1.00 40.94 271 PRO A N 1
ATOM 2088 C CA . PRO A 1 271 ? -28.607 40.368 1.400 1.00 40.94 271 PRO A CA 1
ATOM 2089 C C . PRO A 1 271 ? -29.397 41.609 1.836 1.00 40.94 271 PRO A C 1
ATOM 2091 O O . PRO A 1 271 ? -29.948 42.322 1.002 1.00 40.94 271 PRO A O 1
ATOM 2094 N N . GLY A 1 272 ? -29.512 41.828 3.149 1.00 51.69 272 GLY A N 1
ATOM 2095 C CA . GLY A 1 272 ? -30.275 42.948 3.711 1.00 51.69 272 GLY A CA 1
ATOM 2096 C C . GLY A 1 272 ? -31.040 42.677 5.009 1.00 51.69 272 GLY A C 1
ATOM 2097 O O . GLY A 1 272 ? -31.512 43.633 5.613 1.00 51.69 272 GLY A O 1
ATOM 2098 N N . PHE A 1 273 ? -31.145 41.431 5.482 1.00 41.75 273 PHE A N 1
ATOM 2099 C CA . PHE A 1 273 ? -31.807 41.126 6.760 1.00 41.75 273 PHE A CA 1
ATOM 2100 C C . PHE A 1 273 ? -30.839 40.503 7.772 1.00 41.75 273 PHE A C 1
ATOM 2102 O O . PHE A 1 273 ? -30.737 39.286 7.888 1.00 41.75 273 PHE A O 1
ATOM 2109 N N . TYR A 1 274 ? -30.158 41.353 8.544 1.00 42.06 274 TYR A N 1
ATOM 2110 C CA . TYR A 1 274 ? -29.616 40.963 9.847 1.00 42.06 274 TYR A CA 1
ATOM 2111 C C . TYR A 1 274 ? -30.552 41.502 10.939 1.00 42.06 274 TYR A C 1
ATOM 2113 O O . TYR A 1 274 ? -30.782 42.713 10.978 1.00 42.06 274 TYR A O 1
ATOM 2121 N N . PRO A 1 275 ? -31.104 40.658 11.829 1.00 39.75 275 PRO A N 1
ATOM 2122 C CA . PRO A 1 275 ? -31.772 41.152 13.025 1.00 39.75 275 PRO A CA 1
ATOM 2123 C C . PRO A 1 275 ? -30.719 41.719 14.000 1.00 39.75 275 PRO A C 1
ATOM 2125 O O . PRO A 1 275 ? -29.626 41.156 14.112 1.00 39.75 275 PRO A O 1
ATOM 2128 N N . PRO A 1 276 ? -31.008 42.824 14.710 1.00 41.22 276 PRO A N 1
ATOM 2129 C CA . PRO A 1 276 ? -30.052 43.441 15.619 1.00 41.22 276 PRO A CA 1
ATOM 2130 C C . PRO A 1 276 ? -29.890 42.575 16.873 1.00 41.22 276 PRO A C 1
ATOM 2132 O O . PRO A 1 276 ? -30.765 42.530 17.736 1.00 41.22 276 PRO A O 1
ATOM 2135 N N . ILE A 1 277 ? -28.758 41.883 16.977 1.00 42.22 277 ILE A N 1
ATOM 2136 C CA . ILE A 1 277 ? -28.357 41.180 18.195 1.00 42.22 277 ILE A CA 1
ATOM 2137 C C . ILE A 1 277 ? -27.576 42.169 19.073 1.00 42.22 277 ILE A C 1
ATOM 2139 O O . ILE A 1 277 ? -26.456 42.549 18.753 1.00 42.22 277 ILE A O 1
ATOM 2143 N N . HIS A 1 278 ? -28.215 42.556 20.179 1.00 41.53 278 HIS A N 1
ATOM 2144 C CA . HIS A 1 278 ? -27.684 43.250 21.359 1.00 41.53 278 HIS A CA 1
ATOM 2145 C C . HIS A 1 278 ? -27.116 44.673 21.185 1.00 41.53 278 HIS A C 1
ATOM 2147 O O . HIS A 1 278 ? -25.971 44.903 20.811 1.00 41.53 278 HIS A O 1
ATOM 2153 N N . THR A 1 279 ? -27.922 45.646 21.617 1.00 40.56 279 THR A N 1
ATOM 2154 C CA . THR A 1 279 ? -27.491 46.978 22.062 1.00 40.56 279 THR A CA 1
ATOM 2155 C C . THR A 1 279 ? -26.487 46.867 23.225 1.00 40.56 279 THR A C 1
ATOM 2157 O O . THR A 1 279 ? -26.840 46.258 24.240 1.00 40.56 279 THR A O 1
ATOM 2160 N N . PRO A 1 280 ? -25.285 47.470 23.148 1.00 36.66 280 PRO A N 1
ATOM 2161 C CA . PRO A 1 280 ? -24.412 47.633 24.308 1.00 36.66 280 PRO A CA 1
ATOM 2162 C C . PRO A 1 280 ? -24.917 48.780 25.209 1.00 36.66 280 PRO A C 1
ATOM 2164 O O . PRO A 1 280 ? -25.589 49.688 24.709 1.00 36.66 280 PRO A O 1
ATOM 2167 N N . PRO A 1 281 ? -24.615 48.786 26.523 1.00 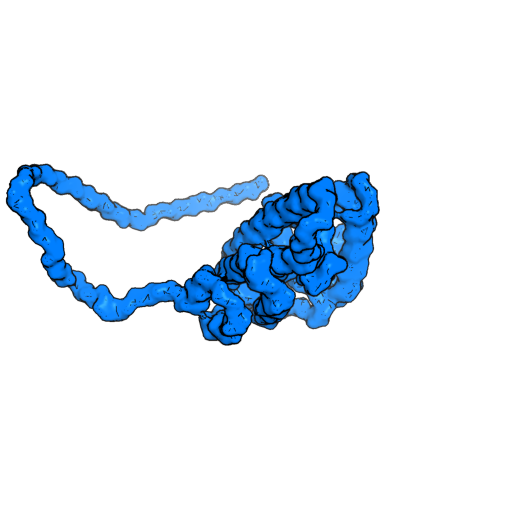36.53 281 PRO A N 1
ATOM 2168 C CA . PRO A 1 281 ? -25.030 49.862 27.418 1.00 36.53 281 PRO A CA 1
ATOM 2169 C C . PRO A 1 281 ? -24.311 51.175 27.086 1.00 36.53 281 PRO A C 1
ATOM 2171 O O . PRO A 1 281 ? -23.141 51.188 26.712 1.00 36.53 281 PRO A O 1
ATOM 2174 N N . LEU A 1 282 ? -25.034 52.282 27.258 1.00 42.38 282 LEU A N 1
ATOM 2175 C CA . LEU A 1 282 ? -24.562 53.657 27.108 1.00 42.38 282 LEU A CA 1
ATOM 2176 C C . LEU A 1 282 ? -23.301 53.941 27.937 1.00 42.38 282 LEU A C 1
ATOM 2178 O O . LEU A 1 282 ? -23.324 53.847 29.161 1.00 42.38 282 LEU A O 1
ATOM 2182 N N . GLY A 1 283 ? -22.250 54.400 27.258 1.00 41.97 283 GLY A N 1
ATOM 2183 C CA . GLY A 1 283 ? -21.089 55.040 27.872 1.00 41.97 283 GLY A CA 1
ATOM 2184 C C . GLY A 1 283 ? -19.789 54.618 27.205 1.00 41.97 283 GLY A C 1
ATOM 2185 O O . GLY A 1 283 ? -19.292 53.549 27.510 1.00 41.97 283 GLY A O 1
ATOM 2186 N N . TYR A 1 284 ? -19.294 55.450 26.284 1.00 33.84 284 TYR A N 1
ATOM 2187 C CA . TYR A 1 284 ? -17.892 55.739 25.913 1.00 33.84 284 TYR A CA 1
ATOM 2188 C C . TYR A 1 284 ? -17.800 56.114 24.414 1.00 33.84 284 TYR A C 1
ATOM 2190 O O . TYR A 1 284 ? -18.532 55.559 23.594 1.00 33.84 284 TYR A O 1
ATOM 2198 N N . PRO A 1 285 ? -16.987 57.126 24.050 1.00 37.09 285 PRO A N 1
ATOM 2199 C CA . PRO A 1 285 ? -17.097 57.832 22.775 1.00 37.09 285 PRO A CA 1
ATOM 2200 C C . PRO A 1 285 ? -16.487 57.069 21.591 1.00 37.09 285 PRO A C 1
ATOM 2202 O O . PRO A 1 285 ? -15.550 56.286 21.729 1.00 37.09 285 PRO A O 1
ATOM 2205 N N . ALA A 1 286 ? -17.042 57.347 20.411 1.00 38.84 286 ALA A N 1
ATOM 2206 C CA . ALA A 1 286 ? -16.694 56.755 19.129 1.00 38.84 286 ALA A CA 1
ATOM 2207 C C . ALA A 1 286 ? -15.253 57.074 18.693 1.00 38.84 286 ALA A C 1
ATOM 2209 O O . ALA A 1 286 ? -14.873 58.241 18.595 1.00 38.84 286 ALA A O 1
ATOM 2210 N N . HIS A 1 287 ? -14.495 56.038 18.326 1.00 37.09 287 HIS A N 1
ATOM 2211 C CA . HIS A 1 287 ? -13.293 56.174 17.506 1.00 37.09 287 HIS A CA 1
ATOM 2212 C C . HIS A 1 287 ? -13.536 55.601 16.106 1.00 37.09 287 HIS A C 1
ATOM 2214 O O . HIS A 1 287 ? -14.230 54.602 15.927 1.00 37.09 287 HIS A O 1
ATOM 2220 N N . ALA A 1 288 ? -13.017 56.331 15.120 1.00 34.03 288 ALA A N 1
ATOM 2221 C CA . ALA A 1 288 ? -13.347 56.256 13.707 1.00 34.03 288 ALA A CA 1
ATOM 2222 C C . ALA A 1 288 ? -13.015 54.907 13.047 1.00 34.03 288 ALA A C 1
ATOM 2224 O O . ALA A 1 288 ? -12.024 54.254 13.362 1.00 34.03 288 ALA A O 1
ATOM 2225 N N . ALA A 1 289 ? -13.855 54.544 12.076 1.00 37.06 289 ALA A N 1
ATOM 2226 C CA . ALA A 1 289 ? -13.715 53.384 11.213 1.00 37.06 289 ALA A CA 1
ATOM 2227 C C . ALA A 1 289 ? -12.421 53.426 10.379 1.00 37.06 289 ALA A C 1
ATOM 2229 O O . ALA A 1 289 ? -12.122 54.428 9.728 1.00 37.06 289 ALA A O 1
ATOM 2230 N N . HIS A 1 290 ? -11.702 52.303 10.332 1.00 33.97 290 HIS A N 1
ATOM 2231 C CA . HIS A 1 290 ? -10.694 52.041 9.306 1.00 33.97 290 HIS A CA 1
ATOM 2232 C C . HIS A 1 290 ? -11.362 51.394 8.078 1.00 33.97 290 HIS A C 1
ATOM 2234 O O . HIS A 1 290 ? -12.193 50.498 8.250 1.00 33.97 290 HIS A O 1
ATOM 2240 N N . PRO A 1 291 ? -11.037 51.820 6.844 1.00 34.19 291 PRO A N 1
ATOM 2241 C CA . PRO A 1 291 ? -11.664 51.278 5.646 1.00 34.19 291 PRO A CA 1
ATOM 2242 C C . PRO A 1 291 ? -11.125 49.883 5.306 1.00 34.19 291 PRO A C 1
ATOM 2244 O O . PRO A 1 291 ? -9.924 49.621 5.346 1.00 34.19 291 PRO A O 1
ATOM 2247 N N . VAL A 1 292 ? -12.051 49.003 4.929 1.00 33.12 292 VAL A N 1
ATOM 2248 C CA . VAL A 1 292 ? -11.816 47.656 4.399 1.00 33.12 292 VAL A CA 1
ATOM 2249 C C . VAL A 1 292 ? -11.170 47.768 3.013 1.00 33.12 292 VAL A C 1
ATOM 2251 O O . VAL A 1 292 ? -11.766 48.332 2.096 1.00 33.12 292 VAL A O 1
ATOM 2254 N N . GLN A 1 293 ? -9.958 47.233 2.842 1.00 35.31 293 GLN A N 1
ATOM 2255 C CA . GLN A 1 293 ? -9.335 47.083 1.524 1.00 35.31 293 GLN A CA 1
ATOM 2256 C C . GLN A 1 293 ? -9.959 45.899 0.773 1.00 35.31 293 GLN A C 1
ATOM 2258 O O . GLN A 1 293 ? -9.941 44.763 1.244 1.00 35.31 293 GLN A O 1
ATOM 2263 N N . ALA A 1 294 ? -10.502 46.184 -0.411 1.00 33.84 294 ALA A N 1
ATOM 2264 C CA . ALA A 1 294 ? -10.997 45.202 -1.364 1.00 33.84 294 ALA A CA 1
ATOM 2265 C C . ALA A 1 294 ? -9.833 44.410 -1.988 1.00 33.84 294 ALA A C 1
ATOM 2267 O O . ALA A 1 294 ? -8.865 44.993 -2.477 1.00 33.84 294 ALA A O 1
ATOM 2268 N N . PHE A 1 295 ? -9.939 43.082 -1.989 1.00 32.69 295 PHE A N 1
ATOM 2269 C CA . PHE A 1 295 ? -8.963 42.181 -2.600 1.00 32.69 295 PHE A CA 1
ATOM 2270 C C . PHE A 1 295 ? -9.296 41.995 -4.093 1.00 32.69 295 PHE A C 1
ATOM 2272 O O . PHE A 1 295 ? -10.366 41.495 -4.437 1.00 32.69 295 PHE A O 1
ATOM 2279 N N . MET A 1 296 ? -8.393 42.426 -4.978 1.00 38.75 296 MET A N 1
ATOM 2280 C CA . MET A 1 296 ? -8.459 42.228 -6.436 1.00 38.75 296 MET A CA 1
ATOM 2281 C C . MET A 1 296 ? -7.834 40.873 -6.826 1.00 38.75 296 MET A C 1
ATOM 2283 O O . MET A 1 296 ? -6.786 40.527 -6.277 1.00 38.75 296 MET A O 1
ATOM 2287 N N . PRO A 1 297 ? -8.400 40.111 -7.785 1.00 40.00 297 PRO A N 1
ATOM 2288 C CA . PRO A 1 297 ? -7.799 38.879 -8.278 1.00 40.00 297 PRO A CA 1
ATOM 2289 C C . PRO A 1 297 ? -6.882 39.158 -9.477 1.00 40.00 297 PRO A C 1
ATOM 2291 O O . PRO A 1 297 ? -7.280 39.819 -10.433 1.00 40.00 297 PRO A O 1
ATOM 2294 N N . GLY A 1 298 ? -5.681 38.578 -9.464 1.00 38.00 298 GLY A N 1
ATOM 2295 C CA . GLY A 1 298 ? -4.898 38.371 -10.682 1.00 38.00 298 GLY A CA 1
ATOM 2296 C C . GLY A 1 298 ? -3.428 38.736 -10.568 1.00 38.00 298 GLY A C 1
ATOM 2297 O O . GLY A 1 298 ? -3.071 39.885 -10.787 1.00 38.00 298 GLY A O 1
ATOM 2298 N N . ILE A 1 299 ? -2.573 37.733 -10.345 1.00 35.78 299 ILE A N 1
ATOM 2299 C CA . ILE A 1 299 ? -1.198 37.715 -10.863 1.00 35.78 299 ILE A CA 1
ATOM 2300 C C . ILE A 1 299 ? -0.872 36.274 -11.273 1.00 35.78 299 ILE A C 1
ATOM 2302 O O . ILE A 1 299 ? -0.871 35.358 -10.453 1.00 35.78 299 ILE A O 1
ATOM 2306 N N . ALA A 1 300 ? -0.631 36.088 -12.570 1.00 36.25 300 ALA A N 1
ATOM 2307 C CA . ALA A 1 300 ? -0.091 34.872 -13.159 1.00 36.25 300 ALA A CA 1
ATOM 2308 C C . ALA A 1 300 ? 1.405 34.743 -12.823 1.00 36.25 300 ALA A C 1
ATOM 2310 O O . ALA A 1 300 ? 2.148 35.720 -12.917 1.00 36.25 300 ALA A O 1
ATOM 2311 N N . PHE A 1 301 ? 1.858 33.540 -12.467 1.00 39.84 301 PHE A N 1
ATOM 2312 C CA . PHE A 1 301 ? 3.279 33.242 -12.268 1.00 39.84 301 PHE A CA 1
ATOM 2313 C C . PHE A 1 301 ? 3.913 32.722 -13.568 1.00 39.84 301 PHE A C 1
ATOM 2315 O O . PHE A 1 301 ? 3.361 31.804 -14.180 1.00 39.84 301 PHE A O 1
ATOM 2322 N N . PRO A 1 302 ? 5.071 33.255 -14.001 1.00 37.25 302 PRO A N 1
ATOM 2323 C CA . PRO A 1 302 ? 5.770 32.744 -15.169 1.00 37.25 302 PRO A CA 1
ATOM 2324 C C . PRO A 1 302 ? 6.592 31.493 -14.826 1.00 37.25 302 PRO A C 1
ATOM 2326 O O . PRO A 1 302 ? 7.370 31.462 -13.873 1.00 37.25 302 PRO A O 1
ATOM 2329 N N . TYR A 1 303 ? 6.429 30.476 -15.666 1.00 34.56 303 TYR A N 1
ATOM 2330 C CA . TYR A 1 303 ? 7.189 29.230 -15.704 1.00 34.56 303 TYR A CA 1
ATOM 2331 C C . TYR A 1 303 ? 8.645 29.499 -16.135 1.00 34.56 303 TYR A C 1
ATOM 2333 O O . TYR A 1 303 ? 8.876 30.209 -17.117 1.00 34.56 303 TYR A O 1
ATOM 2341 N N . ARG A 1 304 ? 9.635 28.910 -15.451 1.00 36.62 304 ARG A N 1
ATOM 2342 C CA . ARG A 1 304 ? 11.018 28.805 -15.954 1.00 36.62 304 ARG A CA 1
ATOM 2343 C C . ARG A 1 304 ? 11.421 27.330 -16.061 1.00 36.62 304 ARG A C 1
ATOM 2345 O O . ARG A 1 304 ? 11.381 26.641 -15.046 1.00 36.62 304 ARG A O 1
ATOM 2352 N N . PRO A 1 305 ? 11.839 26.852 -17.245 1.00 35.88 305 PRO A N 1
ATOM 2353 C CA . PRO A 1 305 ? 12.397 25.516 -17.401 1.00 35.88 305 PRO A CA 1
ATOM 2354 C C . PRO A 1 305 ? 13.871 25.502 -16.973 1.00 35.88 305 PRO A C 1
ATOM 2356 O O . PRO A 1 305 ? 14.631 26.417 -17.298 1.00 35.88 305 PRO A O 1
ATOM 2359 N N . ILE A 1 306 ? 14.270 24.456 -16.253 1.00 42.03 306 ILE A N 1
ATOM 2360 C CA . ILE A 1 306 ? 15.668 24.168 -15.914 1.00 42.03 306 ILE A CA 1
ATOM 2361 C C . ILE A 1 306 ? 16.213 23.228 -16.998 1.00 42.03 306 ILE A C 1
ATOM 2363 O O . ILE A 1 306 ? 15.567 22.232 -17.327 1.00 42.03 306 ILE A O 1
ATOM 2367 N N . ARG A 1 307 ? 17.351 23.609 -17.589 1.00 44.25 307 ARG A N 1
ATOM 2368 C CA . ARG A 1 307 ? 18.172 22.776 -18.480 1.00 44.25 307 ARG A CA 1
ATOM 2369 C C . ARG A 1 307 ? 19.037 21.825 -17.671 1.00 44.25 307 ARG A C 1
ATOM 2371 O O . ARG A 1 307 ? 19.508 22.269 -16.602 1.00 44.25 307 ARG A O 1
#

Mean predicted aligned error: 11.36 Å

Solvent-accessible surface area (backbone atoms only — not comparable to full-atom values): 17972 Å² total; per-residue (Å²): 97,65,69,53,28,56,44,45,68,76,32,53,30,74,58,42,35,52,54,39,49,52,51,42,48,59,26,56,64,44,67,95,69,35,46,57,63,58,60,58,38,52,86,74,29,45,55,28,47,27,49,46,48,26,29,44,26,64,61,34,65,44,85,47,82,90,23,47,70,52,69,60,50,48,51,52,55,40,50,53,40,67,75,40,55,61,40,50,41,45,50,50,74,73,46,77,87,86,61,80,70,62,90,64,38,49,67,62,42,24,59,59,31,48,50,47,47,44,27,45,44,46,49,43,55,53,68,72,48,76,78,90,66,100,78,78,72,69,76,64,53,56,53,53,52,50,54,49,51,55,51,51,51,50,41,51,52,40,42,53,45,50,54,53,38,36,57,53,44,29,56,57,26,49,77,69,74,30,55,74,72,50,50,80,38,47,70,67,60,53,48,52,50,50,50,51,50,35,57,52,51,72,73,41,60,62,94,81,37,47,69,31,50,50,52,21,45,45,46,45,30,52,49,51,50,44,25,38,75,27,22,31,26,82,67,54,58,64,54,46,49,67,64,54,64,79,48,80,93,46,73,62,35,51,47,59,48,71,46,80,80,71,80,58,82,88,71,71,64,66,96,84,72,77,81,90,80,75,86,77,81,92,84,81,84,90,76,84,86,80,83,83,82,83,86,81,90,87,82,87,81,84,88,80,89,84,133

Organism: Micrurus corallinus (NCBI:txid54390)

Radius of gyration: 24.78 Å; Cα contacts (8 Å, |Δi|>4): 291; chains: 1; bounding box: 58×73×59 Å

InterPro domains:
  IPR027844 Integrator complex subunit 15 [PF14964] (1-249)
  IPR027844 Integrator complex subunit 15 [PTHR14540] (1-269)

Secondary structure (DSSP, 8-state):
-HHHHHHHHTSBHHHHHHHHHHHHIIIIISSTTHHHHHHTHHHH-HHHHHHHHHHHHHH--SSSGGGSPPHHHHHHHHHHHHH-GGGGGHHHHHS-TTSPPPTTB--SSSHHHHHHHHHHHHHHHHHHSPP--SSS-HHHHHHHHHHHHHHHHHHHHHHHHHHHHHHHHHHHHHHTT-TTT--SS-HHHHHHHHHHHHHHHHHS-HHHHHHHHHHHHHHHHHHHHHHHHTTSS---HHHHHHHGGGSPP-HHHHHHHH-S-PPPGGG---TT------PPPS-----PPPPPPPPPP--PPPP----

Nearest PDB structures (foldseek):
  9fa7-assembly1_C  TM=9.750E-01  e=3.918E-24  Homo sapiens
  9ep4-assembly1_D  TM=9.726E-01  e=6.342E-24  Homo sapiens
  8rbx-assembly1_o  TM=9.049E-01  e=4.080E-17  Homo sapiens
  8rbz-assembly1_o  TM=8.803E-01  e=5.791E-17  Homo sapiens
  8rc4-assembly1_o  TM=8.043E-01  e=3.905E-17  Homo sapiens

Foldseek 3Di:
DVVVLVVQQVDFLVVVLVVLVVLCCQQVVPDPPSLVVVLVVCVVDLSVLFSSLQSLLVQQLLLALVSHRDPSRLVSNLVSCLVPVCSQVVQVLPDDPPDARPPRGGASGSLLSLLSCLQCVLLSVLVVDDDDDPDDDPPVVVVSVVSSVSSNVSSVSSLVSSLVSLQVLLVVCVVVVNQLPDASQELVSLLVSLVSLLVSCVPDDCVRSVVSNQSSLLSSLSNVQSNCVSSNYNDDLVSLCVSNVSGPDYPSSVDSSVDDDDPPPVPCDDPPDDDDDDDDDDDDDDDDDDDDDDDDDDDDDDDDDDD